Protein AF-A0A420MBT4-F1 (afdb_monomer)

Organism: Fusarium oxysporum (NCBI:txid5507)

Mean predicted aligned error: 12.42 Å

InterPro domains:
  IPR007219 Xylanolytic transcriptional activator, regulatory domain [PF04082] (69-215)
  IPR051615 Transcriptional Regulatory Elements [PTHR31313] (38-215)

pLDDT: mean 80.0, std 24.16, range [29.89, 98.69]

Secondary structure (DSSP, 8-state):
---PPPP----SSHHHHSS-S-----------------------TT--S----S-SS---HHHHHHHHHHHHHHTTTT---S-HHHHHHHHHHT-SSS--HHHHHHHHHHHGGG---GGGBSSTT-GGGBTHHHHHHHHHHHHH-S---SHHHHHHHHHHHHHHHHTT-HHHHHHHHHHHHHHHHHTTTTPPPTTS-HHHHHHHHHHHHHHHHHH-

Nearest PDB structures (foldseek):
  7a6r-assembly1_A  TM=5.422E-01  e=3.471E-01  Homo sapiens
  6a5s-assembly2_G  TM=5.267E-01  e=3.471E-01  Homo sapiens
  4bg6-assembly1_A  TM=6.098E-01  e=8.230E-01  Homo sapiens
  6ef5-assembly1_B  TM=5.369E-01  e=8.634E-01  Homo sapiens
  8qdv-assembly2_G  TM=4.076E-01  e=1.208E+00  Homo sapiens

Solvent-accessible surface area (backbone atoms only — not comparable to full-atom values): 12747 Å² total; per-residue (Å²): 141,83,83,83,79,87,81,79,94,79,82,74,70,68,70,64,69,70,74,77,80,82,84,85,84,81,90,88,79,83,79,80,91,71,81,77,82,84,68,84,80,86,81,71,100,73,89,79,79,80,88,72,66,60,43,96,87,58,91,52,64,68,58,54,52,52,21,44,51,40,25,59,69,69,46,36,80,82,55,55,30,56,46,66,67,56,26,54,51,19,59,73,69,76,36,72,81,54,25,42,47,41,28,48,20,20,44,36,16,49,8,19,70,77,51,88,56,64,89,37,27,68,39,81,92,38,83,85,30,32,14,48,59,33,38,52,49,19,51,54,45,55,77,66,53,91,70,69,93,42,71,36,49,29,39,18,28,35,42,45,9,54,42,28,43,76,71,71,36,56,68,61,12,49,52,28,9,48,52,12,32,50,50,31,56,75,71,45,37,83,60,87,66,95,88,59,62,67,72,59,50,52,38,37,43,28,32,33,53,33,18,51,67,58,59,108

Sequence (216 aa):
RAKRRPGSSQSQIAFWAENMQTDHMSDGLPRYYGLNPVFFTLNEPEAKLLTQTWTAIADDMNLVQHLLALYFCWEYPTLASLSKEHFLRDFRDGRHRYCSPLLVNALLALGCRFSTRPMTRANAEDSHSAGDHFFKESQRLLDQETDHHSLTTIQALGIMSIREASCGRGSESRYYAGQSIQLAFEMGLHRTHDEGDQDELAVRLATFWGAFSLDQ

Radius of gyration: 22.92 Å; Cα contacts (8 Å, |Δi|>4): 226; chains: 1; bounding box: 80×64×59 Å

Foldseek 3Di:
DDDDDDDDPDDPPVVVVVPPPDDDDDDDDDDDPDDDPPPPPPDDPPPPPDPPPLEPLDPDVVLLVQLLVQLCVPPCVVAVLFDPVVAVVCVVVVHDQRHHSLLSLLSSLLSQLRDPDQSQAPDSPDSLRGSVSSLVRSVVVLVPDPDQLGLSSLNSLLSNLVSCVVSVNNVSSLVSLVVSQVSLVVNVLVDDDPPDDPVVNVRSVSNNVSSVVSND

Structure (mmCIF, N/CA/C/O backbone):
data_AF-A0A420MBT4-F1
#
_entry.id   AF-A0A420MBT4-F1
#
loop_
_atom_site.group_PDB
_atom_site.id
_atom_site.type_symbol
_atom_site.label_atom_id
_atom_site.label_alt_id
_atom_site.label_comp_id
_atom_site.label_asym_id
_atom_site.label_entity_id
_atom_site.label_seq_id
_atom_site.pdbx_PDB_ins_code
_atom_site.Cartn_x
_atom_site.Cartn_y
_atom_site.Cartn_z
_atom_site.occupancy
_atom_site.B_iso_or_equiv
_atom_site.auth_seq_id
_atom_site.auth_comp_id
_atom_site.auth_asym_id
_atom_site.auth_atom_id
_atom_site.pdbx_PDB_model_num
ATOM 1 N N . ARG A 1 1 ? 62.118 38.871 6.718 1.00 40.38 1 ARG A N 1
ATOM 2 C CA . ARG A 1 1 ? 61.722 37.829 5.734 1.00 40.38 1 ARG A CA 1
ATOM 3 C C . ARG A 1 1 ? 61.221 36.605 6.505 1.00 40.38 1 ARG A C 1
ATOM 5 O O . ARG A 1 1 ? 62.010 35.727 6.812 1.00 40.38 1 ARG A O 1
ATOM 12 N N . ALA A 1 2 ? 59.944 36.587 6.895 1.00 35.28 2 ALA A N 1
ATOM 13 C CA . ALA A 1 2 ? 59.341 35.509 7.684 1.00 35.28 2 ALA A CA 1
ATOM 14 C C . ALA A 1 2 ? 58.376 34.712 6.792 1.00 35.28 2 ALA A C 1
ATOM 16 O O . ALA A 1 2 ? 57.388 35.263 6.314 1.00 35.28 2 ALA A O 1
ATOM 17 N N . LYS A 1 3 ? 58.684 33.438 6.521 1.00 39.00 3 LYS A N 1
ATOM 18 C CA . LYS A 1 3 ? 57.797 32.506 5.808 1.00 39.00 3 LYS A CA 1
ATOM 19 C C . LYS A 1 3 ? 57.055 31.664 6.847 1.00 39.00 3 LYS A C 1
ATOM 21 O O . LYS A 1 3 ? 57.658 30.805 7.483 1.00 39.00 3 LYS A O 1
ATOM 26 N N . ARG A 1 4 ? 55.759 31.938 7.028 1.00 34.66 4 ARG A N 1
ATOM 27 C CA . ARG A 1 4 ? 54.826 31.097 7.791 1.00 34.66 4 ARG A CA 1
ATOM 28 C C . ARG A 1 4 ? 54.527 29.822 6.992 1.00 34.66 4 ARG A C 1
ATOM 30 O O . ARG A 1 4 ? 54.259 29.899 5.796 1.00 34.66 4 ARG A O 1
ATOM 37 N N . ARG A 1 5 ? 54.597 28.668 7.660 1.00 37.34 5 ARG A N 1
ATOM 38 C CA . ARG A 1 5 ? 54.078 27.374 7.185 1.00 37.34 5 ARG A CA 1
ATOM 39 C C . ARG A 1 5 ? 52.568 27.306 7.485 1.00 37.34 5 ARG A C 1
ATOM 41 O O . ARG A 1 5 ? 52.178 27.822 8.533 1.00 37.34 5 ARG A O 1
ATOM 48 N N . PRO A 1 6 ? 51.730 26.682 6.640 1.00 34.12 6 PRO A N 1
ATOM 49 C CA . PRO A 1 6 ? 50.347 26.392 6.996 1.00 34.12 6 PRO A CA 1
ATOM 50 C C . PRO A 1 6 ? 50.292 25.141 7.884 1.00 34.12 6 PRO A C 1
ATOM 52 O O . PRO A 1 6 ? 50.852 24.103 7.537 1.00 34.12 6 PRO A O 1
ATOM 55 N N . GLY A 1 7 ? 49.654 25.268 9.049 1.00 30.55 7 GLY A N 1
ATOM 56 C CA . GLY A 1 7 ? 49.365 24.159 9.955 1.00 30.55 7 GLY A CA 1
ATOM 57 C C . GLY A 1 7 ? 48.177 23.340 9.452 1.00 30.55 7 GLY A C 1
ATOM 58 O O . GLY A 1 7 ? 47.127 23.890 9.130 1.00 30.55 7 GLY A O 1
ATOM 59 N N . SER A 1 8 ? 48.364 22.026 9.382 1.00 34.62 8 SER A N 1
ATOM 60 C CA . SER A 1 8 ? 47.332 21.021 9.145 1.00 34.62 8 SER A CA 1
ATOM 61 C C . SER A 1 8 ? 46.525 20.795 10.427 1.00 34.62 8 SER A C 1
ATOM 63 O O . SER A 1 8 ? 47.067 20.310 11.419 1.00 34.62 8 SER A O 1
ATOM 65 N N . SER A 1 9 ? 45.236 21.135 10.409 1.00 35.06 9 SER A N 1
ATOM 66 C CA . SER A 1 9 ? 44.299 20.813 11.489 1.00 35.06 9 SER A CA 1
ATOM 67 C C . SER A 1 9 ? 43.825 19.365 11.339 1.00 35.06 9 SER A C 1
ATOM 69 O O . SER A 1 9 ? 42.847 19.076 10.656 1.00 35.06 9 SER A O 1
ATOM 71 N N . GLN A 1 10 ? 44.566 18.439 11.938 1.00 38.69 10 GLN A N 1
ATOM 72 C CA . GLN A 1 10 ? 44.118 17.078 12.221 1.00 38.69 10 GLN A CA 1
ATOM 73 C C . GLN A 1 10 ? 44.495 16.776 13.666 1.00 38.69 10 GLN A C 1
ATOM 75 O O . GLN A 1 10 ? 45.684 16.674 13.951 1.00 38.69 10 GLN A O 1
ATOM 80 N N . SER A 1 11 ? 43.497 16.686 14.557 1.00 47.91 11 SER A N 1
ATOM 81 C CA . SER A 1 11 ? 43.490 15.901 15.818 1.00 47.91 11 SER A CA 1
ATOM 82 C C . SER A 1 11 ? 42.507 16.466 16.858 1.00 47.91 11 SER A C 1
ATOM 84 O O . SER A 1 11 ? 42.867 16.756 17.991 1.00 47.91 11 SER A O 1
ATOM 86 N N . GLN A 1 12 ? 41.228 16.601 16.492 1.00 36.56 12 GLN A N 1
ATOM 87 C CA . GLN A 1 12 ? 40.155 16.830 17.475 1.00 36.56 12 GLN A CA 1
ATOM 88 C C . GLN A 1 12 ? 39.111 15.713 17.522 1.00 36.56 12 GLN A C 1
ATOM 90 O O . GLN A 1 12 ? 38.267 15.740 18.399 1.00 36.56 12 GLN A O 1
ATOM 95 N N . ILE A 1 13 ? 39.178 14.703 16.651 1.00 37.31 13 ILE A N 1
ATOM 96 C CA . ILE A 1 13 ? 38.205 13.594 16.642 1.00 37.31 13 ILE A CA 1
ATOM 97 C C . ILE A 1 13 ? 38.735 12.376 17.423 1.00 37.31 13 ILE A C 1
ATOM 99 O O . ILE A 1 13 ? 37.960 11.662 18.047 1.00 37.31 13 ILE A O 1
ATOM 103 N N . ALA A 1 14 ? 40.058 12.186 17.490 1.00 37.62 14 ALA A N 1
ATOM 104 C CA . ALA A 1 14 ? 40.668 11.058 18.204 1.00 37.62 14 ALA A CA 1
ATOM 105 C C . ALA A 1 14 ? 40.626 11.198 19.742 1.00 37.62 14 ALA A C 1
ATOM 107 O O . ALA A 1 14 ? 40.521 10.201 20.441 1.00 37.62 14 ALA A O 1
ATOM 108 N N . PHE A 1 15 ? 40.625 12.426 20.273 1.00 33.38 15 PHE A N 1
ATOM 109 C CA . PHE A 1 15 ? 40.646 12.677 21.723 1.00 33.38 15 PHE A CA 1
ATOM 110 C C . PHE A 1 15 ? 39.279 12.477 22.408 1.00 33.38 15 PHE A C 1
ATOM 112 O O . PHE A 1 15 ? 39.212 12.247 23.611 1.00 33.38 15 PHE A O 1
ATOM 119 N N . TRP A 1 16 ? 38.176 12.525 21.651 1.00 35.81 16 TRP A N 1
ATOM 120 C CA . TRP A 1 16 ? 36.833 12.273 22.195 1.00 35.81 16 TRP A CA 1
ATOM 121 C C . TRP A 1 16 ? 36.512 10.780 22.312 1.00 35.81 16 TRP A C 1
ATOM 123 O O . TRP A 1 16 ? 35.691 10.400 23.142 1.00 35.81 16 TRP A O 1
ATOM 133 N N . ALA A 1 17 ? 37.168 9.934 21.511 1.00 33.31 17 ALA A N 1
ATOM 134 C CA . ALA A 1 17 ? 36.923 8.494 21.489 1.00 33.31 17 ALA A CA 1
ATOM 135 C C . ALA A 1 17 ? 37.618 7.739 22.639 1.00 33.31 17 ALA A C 1
ATOM 137 O O . ALA A 1 17 ? 37.127 6.693 23.053 1.00 33.31 17 ALA A O 1
ATOM 138 N N . GLU A 1 18 ? 38.720 8.267 23.185 1.00 35.25 18 GLU A N 1
ATOM 139 C CA . GLU A 1 18 ? 39.487 7.604 24.256 1.00 35.25 18 GLU A CA 1
ATOM 140 C C . GLU A 1 18 ? 38.983 7.905 25.680 1.00 35.25 18 GLU A C 1
ATOM 142 O O . GLU A 1 18 ? 39.289 7.153 26.598 1.00 35.25 18 GLU A O 1
ATOM 147 N N . ASN A 1 19 ? 38.149 8.932 25.883 1.00 34.78 19 ASN A N 1
ATOM 148 C CA . ASN A 1 19 ? 37.679 9.337 27.221 1.00 34.78 19 ASN A CA 1
ATOM 149 C C . ASN A 1 19 ? 36.292 8.792 27.621 1.00 34.78 19 ASN A C 1
ATOM 151 O O . ASN A 1 19 ? 35.723 9.234 28.614 1.00 34.78 19 ASN A O 1
ATOM 155 N N . MET A 1 20 ? 35.723 7.838 26.877 1.00 33.28 20 MET A N 1
ATOM 156 C CA . MET A 1 20 ? 34.387 7.271 27.157 1.00 33.28 20 MET A CA 1
ATOM 157 C C . MET A 1 20 ? 34.421 5.913 27.879 1.00 33.28 20 MET A C 1
ATOM 159 O O . MET A 1 20 ? 33.405 5.228 27.971 1.00 33.28 20 MET A O 1
ATOM 163 N N . GLN A 1 21 ? 35.574 5.512 28.418 1.00 40.28 21 GLN A N 1
ATOM 164 C CA . GLN A 1 21 ? 35.724 4.287 29.206 1.00 40.28 21 GLN A CA 1
ATOM 165 C C . GLN A 1 21 ? 36.285 4.599 30.587 1.00 40.28 21 GLN A C 1
ATOM 167 O O . GLN A 1 21 ? 37.456 4.367 30.838 1.00 40.28 21 GLN A O 1
ATOM 172 N N . THR A 1 22 ? 35.417 5.121 31.455 1.00 34.72 22 THR A N 1
ATOM 173 C CA . THR A 1 22 ? 35.297 4.790 32.887 1.00 34.72 22 THR A CA 1
ATOM 174 C C . THR A 1 22 ? 34.373 5.818 33.525 1.00 34.72 22 THR A C 1
ATOM 176 O O . THR A 1 22 ? 34.781 6.958 33.693 1.00 34.72 22 THR A O 1
ATOM 179 N N . ASP A 1 23 ? 33.153 5.420 33.884 1.00 31.19 23 ASP A N 1
ATOM 180 C CA . ASP A 1 23 ? 32.581 5.826 35.168 1.00 31.19 23 ASP A CA 1
ATOM 181 C C . ASP A 1 23 ? 31.403 4.925 35.558 1.00 31.19 23 ASP A C 1
ATOM 183 O O . ASP A 1 23 ? 30.547 4.555 34.752 1.00 31.19 23 ASP A O 1
ATOM 187 N N . HIS A 1 24 ? 31.431 4.509 36.822 1.00 31.75 24 HIS A N 1
ATOM 188 C CA . HIS A 1 24 ? 30.473 3.626 37.470 1.00 31.75 24 HIS A CA 1
ATOM 189 C C . HIS A 1 24 ? 29.181 4.379 37.855 1.00 31.75 24 HIS A C 1
ATOM 191 O O . HIS A 1 24 ? 29.236 5.376 38.562 1.00 31.75 24 HIS A O 1
ATOM 197 N N . MET A 1 25 ? 28.044 3.821 37.418 1.00 35.84 25 MET A N 1
ATOM 198 C CA . MET A 1 25 ? 26.661 3.849 37.949 1.00 35.84 25 MET A CA 1
ATOM 199 C C . MET A 1 25 ? 26.128 5.054 38.759 1.00 35.84 25 MET A C 1
ATOM 201 O O . MET A 1 25 ? 26.529 5.288 39.896 1.00 35.84 25 MET A O 1
ATOM 205 N N . SER A 1 26 ? 24.989 5.594 38.302 1.00 29.89 26 SER A N 1
ATOM 206 C CA . SER A 1 26 ? 23.805 5.770 39.159 1.00 29.89 26 SER A CA 1
ATOM 207 C C . SER A 1 26 ? 22.507 5.504 38.376 1.00 29.89 26 SER A C 1
ATOM 209 O O . SER A 1 26 ? 22.434 5.710 37.165 1.00 29.89 26 SER A O 1
ATOM 211 N N . ASP A 1 27 ? 21.527 4.935 39.079 1.00 41.56 27 ASP A N 1
ATOM 212 C CA . ASP A 1 27 ? 20.249 4.421 38.581 1.00 41.56 27 ASP A CA 1
ATOM 213 C C . ASP A 1 27 ? 19.323 5.498 37.989 1.00 41.56 27 ASP A C 1
ATOM 215 O O . ASP A 1 27 ? 19.139 6.567 38.570 1.00 41.56 27 ASP A O 1
ATOM 219 N N . GLY A 1 28 ? 18.631 5.130 36.903 1.00 49.16 28 GLY A N 1
ATOM 220 C CA . GLY A 1 28 ? 17.353 5.725 36.500 1.00 49.16 28 GLY A CA 1
ATOM 221 C C . GLY A 1 28 ? 17.390 6.747 35.358 1.00 49.16 28 GLY A C 1
ATOM 222 O O . GLY A 1 28 ? 17.373 7.941 35.615 1.00 49.16 28 GLY A O 1
ATOM 223 N N . LEU A 1 29 ? 17.329 6.280 34.100 1.00 32.19 29 LEU A N 1
ATOM 224 C CA . LEU A 1 29 ? 16.538 6.856 32.988 1.00 32.19 29 LEU A CA 1
ATOM 225 C C . LEU A 1 29 ? 16.558 5.883 31.774 1.00 32.19 29 LEU A C 1
ATOM 227 O O . LEU A 1 29 ? 17.463 5.051 31.681 1.00 32.19 29 LEU A O 1
ATOM 231 N N . PRO A 1 30 ? 15.550 5.902 30.876 1.00 31.66 30 PRO A N 1
ATOM 232 C CA . PRO A 1 30 ? 15.214 4.767 30.019 1.00 31.66 30 PRO A CA 1
ATOM 233 C C . PRO A 1 30 ? 16.230 4.536 28.897 1.00 31.66 30 PRO A C 1
ATOM 235 O O . PRO A 1 30 ? 16.726 5.466 28.262 1.00 31.66 30 PRO A O 1
ATOM 238 N N . ARG A 1 31 ? 16.500 3.253 28.631 1.00 37.12 31 ARG A N 1
ATOM 239 C CA . ARG A 1 31 ? 17.328 2.792 27.512 1.00 37.12 31 ARG A CA 1
ATOM 240 C C . ARG A 1 31 ? 16.762 3.341 26.201 1.00 37.12 31 ARG A C 1
ATOM 242 O O . ARG A 1 31 ? 15.633 3.026 25.838 1.00 37.12 31 ARG A O 1
ATOM 249 N N . TYR A 1 32 ? 17.570 4.108 25.472 1.00 37.75 32 TYR A N 1
ATOM 250 C CA . TYR A 1 32 ? 17.363 4.342 24.046 1.00 37.75 32 TYR A CA 1
ATOM 251 C C . TYR A 1 32 ? 17.288 2.976 23.344 1.00 37.75 32 TYR A C 1
ATOM 253 O O . TYR A 1 32 ? 18.299 2.286 23.218 1.00 37.75 32 TYR A O 1
ATOM 261 N N . TYR A 1 33 ? 16.099 2.570 22.894 1.00 45.97 33 TYR A N 1
ATOM 262 C CA . TYR A 1 33 ? 15.934 1.423 21.998 1.00 45.97 33 TYR A CA 1
ATOM 263 C C . TYR A 1 33 ? 16.331 1.836 20.578 1.00 45.97 33 TYR A C 1
ATOM 265 O O . TYR A 1 33 ? 15.500 2.060 19.704 1.00 45.97 33 TYR A O 1
ATOM 273 N N . GLY A 1 34 ? 17.636 1.975 20.364 1.00 42.09 34 GLY A N 1
ATOM 274 C CA . GLY A 1 34 ? 18.244 2.101 19.049 1.00 42.09 34 GLY A CA 1
ATOM 275 C C . GLY A 1 34 ? 18.961 0.803 18.701 1.00 42.09 34 GLY A C 1
ATOM 276 O O . GLY A 1 34 ? 19.908 0.432 19.381 1.00 42.09 34 GLY A O 1
ATOM 277 N N . LEU A 1 35 ? 18.520 0.158 17.617 1.00 44.28 35 LEU A N 1
ATOM 278 C CA . LEU A 1 35 ? 19.180 -0.970 16.944 1.00 44.28 35 LEU A CA 1
ATOM 279 C C . LEU A 1 35 ? 19.166 -2.311 17.698 1.00 44.28 35 LEU A C 1
ATOM 281 O O . LEU A 1 35 ? 20.210 -2.881 17.999 1.00 44.28 35 LEU A O 1
ATOM 285 N N . ASN A 1 36 ? 17.979 -2.899 17.868 1.00 32.03 36 ASN A N 1
ATOM 286 C CA . ASN A 1 36 ? 17.903 -4.359 17.809 1.00 32.03 36 ASN A CA 1
ATOM 287 C C . ASN A 1 36 ? 17.865 -4.760 16.327 1.00 32.03 36 ASN A C 1
ATOM 289 O O . ASN A 1 36 ? 16.892 -4.421 15.643 1.00 32.03 36 ASN A O 1
ATOM 293 N N . PRO A 1 37 ? 18.875 -5.467 15.792 1.00 38.28 37 PRO A N 1
ATOM 294 C CA . PRO A 1 37 ? 18.696 -6.164 14.536 1.00 38.28 37 PRO A CA 1
ATOM 295 C C . PRO A 1 37 ? 17.668 -7.261 14.813 1.00 38.28 37 PRO A C 1
ATOM 297 O O . PRO A 1 37 ? 17.976 -8.263 15.453 1.00 38.28 37 PRO A O 1
ATOM 300 N N . VAL A 1 38 ? 16.422 -7.054 14.384 1.00 42.91 38 VAL A N 1
ATOM 301 C CA . VAL A 1 38 ? 15.396 -8.102 14.389 1.00 42.91 38 VAL A CA 1
ATOM 302 C C . VAL A 1 38 ? 15.782 -9.103 13.299 1.00 42.91 38 VAL A C 1
ATOM 304 O O . VAL A 1 38 ? 15.222 -9.127 12.207 1.00 42.91 38 VAL A O 1
ATOM 307 N N . PHE A 1 39 ? 16.821 -9.891 13.570 1.00 38.69 39 PHE A N 1
ATOM 308 C CA . PHE A 1 39 ? 17.003 -11.180 12.935 1.00 38.69 39 PHE A CA 1
ATOM 309 C C . PHE A 1 39 ? 15.843 -12.045 13.412 1.00 38.69 39 PHE A C 1
ATOM 311 O O . PHE A 1 39 ? 15.669 -12.260 14.609 1.00 38.69 39 PHE A O 1
ATOM 318 N N . PHE A 1 40 ? 15.026 -12.488 12.462 1.00 40.62 40 PHE A N 1
ATOM 319 C CA . PHE A 1 40 ? 13.969 -13.466 12.667 1.00 40.62 40 PHE A CA 1
ATOM 320 C C . PHE A 1 40 ? 14.560 -14.723 13.320 1.00 40.62 40 PHE A C 1
ATOM 322 O O . PHE A 1 40 ? 15.118 -15.583 12.640 1.00 40.62 40 PHE A O 1
ATOM 329 N N . THR A 1 41 ? 14.466 -14.843 14.642 1.00 38.03 41 THR A N 1
ATOM 330 C CA . THR A 1 41 ? 14.736 -16.103 15.330 1.00 38.03 41 THR A CA 1
ATOM 331 C C . THR A 1 41 ? 13.533 -17.011 15.110 1.00 38.03 41 THR A C 1
ATOM 333 O O . THR A 1 41 ? 12.538 -16.938 15.829 1.00 38.03 41 THR A O 1
ATOM 336 N N . LEU A 1 42 ? 13.610 -17.841 14.073 1.00 51.81 42 LEU A N 1
ATOM 337 C CA . LEU A 1 42 ? 12.751 -19.005 13.912 1.00 51.81 42 LEU A CA 1
ATOM 338 C C . LEU A 1 42 ? 13.214 -20.065 14.911 1.00 51.81 42 LEU A C 1
ATOM 340 O O . LEU A 1 42 ? 14.229 -20.713 14.679 1.00 51.81 42 LEU A O 1
ATOM 344 N N . ASN A 1 43 ? 12.500 -20.209 16.025 1.00 42.50 43 ASN A N 1
ATOM 345 C CA . ASN A 1 43 ? 12.457 -21.457 16.783 1.00 42.50 43 ASN A CA 1
ATOM 346 C C . ASN A 1 43 ? 11.288 -21.426 17.774 1.00 42.50 43 ASN A C 1
ATOM 348 O O . ASN A 1 43 ? 11.467 -21.081 18.931 1.00 42.50 43 ASN A O 1
ATOM 352 N N . GLU A 1 44 ? 10.103 -21.803 17.296 1.00 42.34 44 GLU A N 1
ATOM 353 C CA . GLU A 1 44 ? 9.021 -22.361 18.116 1.00 42.34 44 GLU A CA 1
ATOM 354 C C . GLU A 1 44 ? 8.256 -23.384 17.245 1.00 42.34 44 GLU A C 1
ATOM 356 O O . GLU A 1 44 ? 7.790 -23.024 16.157 1.00 42.34 44 GLU A O 1
ATOM 361 N N . PRO A 1 45 ? 8.156 -24.671 17.637 1.00 48.91 45 PRO A N 1
ATOM 362 C CA . PRO A 1 45 ? 7.646 -25.746 16.785 1.00 48.91 45 PRO A CA 1
ATOM 363 C C . PRO A 1 45 ? 6.113 -25.923 16.842 1.00 48.91 45 PRO A C 1
ATOM 365 O O . PRO A 1 45 ? 5.624 -27.046 16.745 1.00 48.91 45 PRO A O 1
ATOM 368 N N . GLU A 1 46 ? 5.341 -24.834 16.931 1.00 41.44 46 GLU A N 1
ATOM 369 C CA . GLU A 1 46 ? 3.861 -24.866 16.937 1.00 41.44 46 GLU A CA 1
ATOM 370 C C . GLU A 1 46 ? 3.198 -23.931 15.903 1.00 41.44 46 GLU A C 1
ATOM 372 O O . GLU A 1 46 ? 2.004 -23.648 15.965 1.00 41.44 46 GLU A O 1
ATOM 377 N N . ALA A 1 47 ? 3.925 -23.518 14.860 1.00 44.25 47 ALA A N 1
ATOM 378 C CA . ALA A 1 47 ? 3.383 -22.768 13.716 1.00 44.25 47 ALA A CA 1
ATOM 379 C C . ALA A 1 47 ? 2.557 -23.648 12.744 1.00 44.25 47 ALA A C 1
ATOM 381 O O . ALA A 1 47 ? 2.798 -23.657 11.537 1.00 44.25 47 ALA A O 1
ATOM 382 N N . LYS A 1 48 ? 1.613 -24.447 13.260 1.00 39.28 48 LYS A N 1
ATOM 383 C CA . LYS A 1 48 ? 0.813 -25.400 12.466 1.00 39.28 48 LYS A CA 1
ATOM 384 C C . LYS A 1 48 ? -0.677 -25.088 12.357 1.00 39.28 48 LYS A C 1
ATOM 386 O O . LYS A 1 48 ? -1.422 -25.931 11.868 1.00 39.28 48 LYS A O 1
ATOM 391 N N . LEU A 1 49 ? -1.132 -23.892 12.720 1.00 40.69 49 LEU A N 1
ATOM 392 C CA . LEU A 1 49 ? -2.528 -23.514 12.509 1.00 40.69 49 LEU A CA 1
ATOM 393 C C . LEU A 1 49 ? -2.620 -22.042 12.094 1.00 40.69 49 LEU A C 1
ATOM 395 O O . LEU A 1 49 ? -2.167 -21.183 12.839 1.00 40.69 49 LEU A O 1
ATOM 399 N N . LEU A 1 50 ? -3.239 -21.789 10.932 1.00 39.16 50 LEU A N 1
ATOM 400 C CA . LEU A 1 50 ? -3.511 -20.482 10.300 1.00 39.16 50 LEU A CA 1
ATOM 401 C C . LEU A 1 50 ? -2.420 -19.937 9.357 1.00 39.16 50 LEU A C 1
ATOM 403 O O . LEU A 1 50 ? -2.002 -18.789 9.463 1.00 39.16 50 LEU A O 1
ATOM 407 N N . THR A 1 51 ? -2.010 -20.706 8.344 1.00 45.06 51 THR A N 1
ATOM 408 C CA . THR A 1 51 ? -1.357 -20.120 7.155 1.00 45.06 51 THR A CA 1
ATOM 409 C C . THR A 1 51 ? -2.421 -19.485 6.258 1.00 45.06 51 THR A C 1
ATOM 411 O O . THR A 1 51 ? -2.710 -19.955 5.162 1.00 45.06 51 THR A O 1
ATOM 414 N N . GLN A 1 52 ? -3.080 -18.440 6.755 1.00 57.00 52 GLN A N 1
ATOM 415 C CA . GLN A 1 52 ? -3.860 -17.563 5.895 1.00 57.00 52 GLN A CA 1
ATOM 416 C C . GLN A 1 52 ? -2.830 -16.722 5.139 1.00 57.00 52 GLN A C 1
ATOM 418 O O . GLN A 1 52 ? -2.250 -15.787 5.687 1.00 57.00 52 GLN A O 1
ATOM 423 N N . THR A 1 53 ? -2.485 -17.135 3.920 1.00 76.06 53 THR A N 1
ATOM 424 C CA . THR A 1 53 ? -1.523 -16.391 3.108 1.00 76.06 53 THR A CA 1
ATOM 425 C C . THR A 1 53 ? -2.103 -15.000 2.859 1.00 76.06 53 THR A C 1
ATOM 427 O O . THR A 1 53 ? -3.186 -14.865 2.295 1.00 76.06 53 THR A O 1
ATOM 430 N N . TRP A 1 54 ? -1.399 -13.952 3.297 1.00 91.50 54 TRP A N 1
ATOM 431 C CA . TRP A 1 54 ? -1.827 -12.553 3.144 1.00 91.50 54 TRP A CA 1
ATOM 432 C C . TRP A 1 54 ? -2.006 -12.111 1.683 1.00 91.50 54 TRP A C 1
ATOM 434 O O . TRP A 1 54 ? -2.538 -11.038 1.411 1.00 91.50 54 TRP A O 1
ATOM 444 N N . THR A 1 55 ? -1.545 -12.924 0.736 1.00 92.38 55 THR A N 1
ATOM 445 C CA . THR A 1 55 ? -1.668 -12.711 -0.700 1.00 92.38 55 THR A CA 1
ATOM 446 C C . THR A 1 55 ? -1.992 -14.030 -1.394 1.00 92.38 55 THR A C 1
ATOM 448 O O . THR A 1 55 ? -1.440 -15.067 -1.039 1.00 92.38 55 THR A O 1
ATOM 451 N N . ALA A 1 56 ? -2.867 -13.991 -2.399 1.00 90.62 56 ALA A N 1
ATOM 452 C CA . ALA A 1 56 ? -3.127 -15.129 -3.283 1.00 90.62 56 ALA A CA 1
ATOM 453 C C . ALA A 1 56 ? -2.113 -15.223 -4.442 1.00 90.62 56 ALA A C 1
ATOM 455 O O . ALA A 1 56 ? -2.181 -16.143 -5.252 1.00 90.62 56 ALA A O 1
ATOM 456 N N . ILE A 1 57 ? -1.202 -14.249 -4.559 1.00 91.25 57 ILE A N 1
ATOM 457 C CA . ILE A 1 57 ? -0.278 -14.133 -5.694 1.00 91.25 57 ILE A CA 1
ATOM 458 C C . ILE A 1 57 ? 1.023 -14.903 -5.465 1.00 91.25 57 ILE A C 1
ATOM 460 O O . ILE A 1 57 ? 1.653 -15.348 -6.423 1.00 91.25 57 ILE A O 1
ATOM 464 N N . ALA A 1 58 ? 1.438 -15.060 -4.208 1.00 86.25 58 ALA A N 1
ATOM 465 C CA . ALA A 1 58 ? 2.669 -15.748 -3.857 1.00 86.25 58 ALA A CA 1
ATOM 466 C C . ALA A 1 58 ? 2.454 -16.691 -2.673 1.00 86.25 58 ALA A C 1
ATOM 468 O O . ALA A 1 58 ? 2.150 -16.245 -1.568 1.00 86.25 58 ALA A O 1
ATOM 469 N N . ASP A 1 59 ? 2.710 -17.978 -2.902 1.00 84.25 59 ASP A N 1
ATOM 470 C CA . ASP A 1 59 ? 2.697 -19.007 -1.856 1.00 84.25 59 ASP A CA 1
ATOM 471 C C . ASP A 1 59 ? 4.023 -19.063 -1.069 1.00 84.25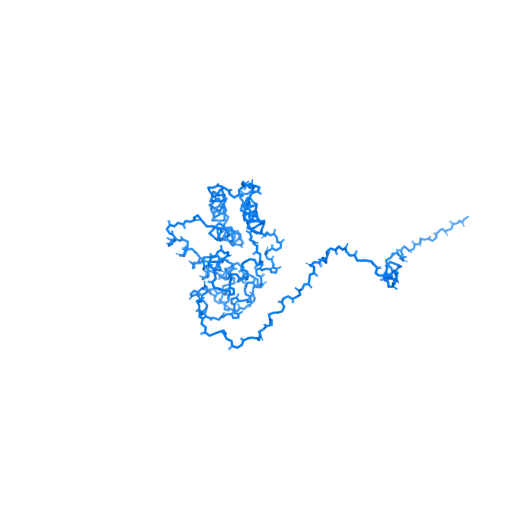 59 ASP A C 1
ATOM 473 O O . ASP A 1 59 ? 4.091 -19.633 0.021 1.00 84.25 59 ASP A O 1
ATOM 477 N N . ASP A 1 60 ? 5.098 -18.461 -1.598 1.00 89.00 60 ASP A N 1
ATOM 478 C CA . ASP A 1 60 ? 6.412 -18.432 -0.947 1.00 89.00 60 ASP A CA 1
ATOM 479 C C . ASP A 1 60 ? 6.511 -17.303 0.090 1.00 89.00 60 ASP A C 1
ATOM 481 O O . ASP A 1 60 ? 6.760 -16.136 -0.230 1.00 89.00 60 ASP A O 1
ATOM 485 N N . MET A 1 61 ? 6.396 -17.672 1.366 1.00 89.88 61 MET A N 1
ATOM 486 C CA . MET A 1 61 ? 6.549 -16.744 2.489 1.00 89.88 61 MET A CA 1
ATOM 487 C C . MET A 1 61 ? 7.933 -16.073 2.531 1.00 89.88 61 MET A C 1
ATOM 489 O O . MET A 1 61 ? 8.037 -14.929 2.975 1.00 89.88 61 MET A O 1
ATOM 493 N N . ASN A 1 62 ? 8.997 -16.719 2.032 1.00 91.00 62 ASN A N 1
ATOM 494 C CA . ASN A 1 62 ? 10.325 -16.096 1.989 1.00 91.00 62 ASN A CA 1
ATOM 495 C C . ASN A 1 62 ? 10.360 -14.934 0.997 1.00 91.00 62 ASN A C 1
ATOM 497 O O . ASN A 1 62 ? 11.039 -13.935 1.239 1.00 91.00 62 ASN A O 1
ATOM 501 N N . LEU A 1 63 ? 9.636 -15.049 -0.122 1.00 91.81 63 LEU A N 1
ATOM 502 C CA . LEU A 1 63 ? 9.484 -13.956 -1.075 1.00 91.81 63 LEU A CA 1
ATOM 503 C C . LEU A 1 63 ? 8.719 -12.794 -0.437 1.00 91.81 63 LEU A C 1
ATOM 505 O O . LEU A 1 63 ? 9.184 -11.658 -0.510 1.00 91.81 63 LEU A O 1
ATOM 509 N N . VAL A 1 64 ? 7.602 -13.079 0.235 1.00 94.56 64 VAL A N 1
ATOM 510 C CA . VAL A 1 64 ? 6.796 -12.070 0.943 1.00 94.56 64 VAL A CA 1
ATOM 511 C C . VAL A 1 64 ? 7.643 -11.328 1.983 1.00 94.56 64 VAL A C 1
ATOM 513 O O . VAL A 1 64 ? 7.717 -10.100 1.962 1.00 94.56 64 VAL A O 1
ATOM 516 N N . GLN A 1 65 ? 8.355 -12.055 2.847 1.00 94.25 65 GLN A N 1
ATOM 517 C CA . GLN A 1 65 ? 9.230 -11.467 3.866 1.00 94.25 65 GLN A CA 1
ATOM 518 C C . GLN A 1 65 ? 10.381 -10.656 3.258 1.00 94.25 65 GLN A C 1
ATOM 520 O O . GLN A 1 65 ? 10.686 -9.567 3.742 1.00 94.25 65 GLN A O 1
ATOM 525 N N . HIS A 1 66 ? 10.998 -11.150 2.181 1.00 95.31 66 HIS A N 1
ATOM 526 C CA . HIS A 1 66 ? 12.057 -10.442 1.453 1.00 95.31 66 HIS A CA 1
ATOM 527 C C . HIS A 1 66 ? 11.563 -9.104 0.887 1.00 95.31 66 HIS A C 1
ATOM 529 O O . HIS A 1 66 ? 12.222 -8.079 1.047 1.00 95.31 66 HIS A O 1
ATOM 535 N N . LEU A 1 67 ? 10.386 -9.091 0.262 1.00 96.38 67 LEU A N 1
ATOM 536 C CA . LEU A 1 67 ? 9.795 -7.883 -0.314 1.00 96.38 67 LEU A CA 1
ATOM 537 C C . LEU A 1 67 ? 9.370 -6.872 0.758 1.00 96.38 67 LEU A C 1
ATOM 539 O O . LEU A 1 67 ? 9.635 -5.679 0.605 1.00 96.38 67 LEU A O 1
ATOM 543 N N . LEU A 1 68 ? 8.789 -7.337 1.868 1.00 97.06 68 LEU A N 1
ATOM 544 C CA . LEU A 1 68 ? 8.492 -6.481 3.021 1.00 97.06 68 LEU A CA 1
ATOM 545 C C . LEU A 1 68 ? 9.771 -5.885 3.619 1.00 97.06 68 LEU A C 1
ATOM 547 O O . LEU A 1 68 ? 9.813 -4.692 3.917 1.00 97.06 68 LEU A O 1
ATOM 551 N N . ALA A 1 69 ? 10.834 -6.683 3.759 1.00 96.75 69 ALA A N 1
ATOM 552 C CA . ALA A 1 69 ? 12.122 -6.201 4.247 1.00 96.75 69 ALA A CA 1
ATOM 553 C C . ALA A 1 69 ? 12.698 -5.107 3.336 1.00 96.75 69 ALA A C 1
ATOM 555 O O . ALA A 1 69 ? 13.186 -4.092 3.833 1.00 96.75 69 ALA A O 1
ATOM 556 N N . LEU A 1 70 ? 12.589 -5.274 2.015 1.00 97.06 70 LEU A N 1
ATOM 557 C CA . LEU A 1 70 ? 13.002 -4.259 1.050 1.00 97.06 70 LEU A CA 1
ATOM 558 C C . LEU A 1 70 ? 12.181 -2.972 1.170 1.00 97.06 70 LEU A C 1
ATOM 560 O O . LEU A 1 70 ? 12.772 -1.896 1.237 1.00 97.06 70 LEU A O 1
ATOM 564 N N . TYR A 1 71 ? 10.852 -3.063 1.261 1.00 97.12 71 TYR A N 1
ATOM 565 C CA . TYR A 1 71 ? 10.006 -1.892 1.502 1.00 97.12 71 TYR A CA 1
ATOM 566 C C . TYR A 1 71 ? 10.438 -1.142 2.774 1.00 97.12 71 TYR A C 1
ATOM 568 O O . TYR A 1 71 ? 10.715 0.058 2.730 1.00 97.12 71 TYR A O 1
ATOM 576 N N . PHE A 1 72 ? 10.573 -1.857 3.897 1.00 96.75 72 PHE A N 1
ATOM 577 C CA . PHE A 1 72 ? 10.940 -1.246 5.176 1.00 96.75 72 PHE A CA 1
ATOM 578 C C . PHE A 1 72 ? 12.363 -0.681 5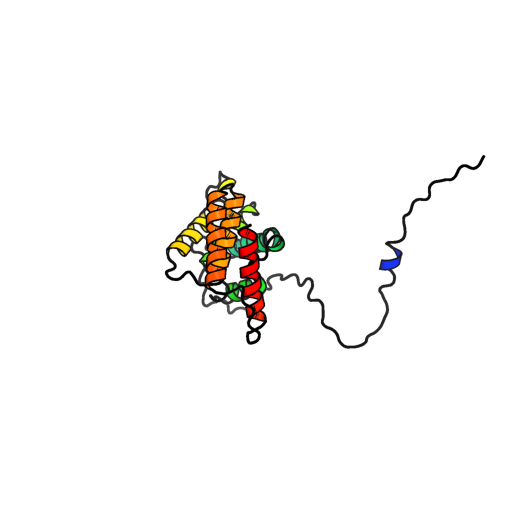.207 1.00 96.75 72 PHE A C 1
ATOM 580 O O . PHE A 1 72 ? 12.654 0.177 6.039 1.00 96.75 72 PHE A O 1
ATOM 587 N N . CYS A 1 73 ? 13.257 -1.175 4.353 1.00 96.88 73 CYS A N 1
ATOM 588 C CA . CYS A 1 73 ? 14.626 -0.684 4.258 1.00 96.88 73 CYS A CA 1
ATOM 589 C C . CYS A 1 73 ? 14.728 0.581 3.401 1.00 96.88 73 CYS A C 1
ATOM 591 O O . CYS A 1 73 ? 15.511 1.468 3.733 1.00 96.88 73 CYS A O 1
ATOM 593 N N . TRP A 1 74 ? 13.981 0.650 2.297 1.00 94.62 74 TRP A N 1
ATOM 594 C CA . TRP A 1 74 ? 14.232 1.640 1.247 1.00 94.62 74 TRP A CA 1
ATOM 595 C C . TRP A 1 74 ? 13.149 2.704 1.100 1.00 94.62 74 TRP A C 1
ATOM 597 O O . TRP A 1 74 ? 13.481 3.829 0.745 1.00 94.62 74 TRP A O 1
ATOM 607 N N . GLU A 1 75 ? 11.883 2.376 1.361 1.00 94.25 75 GLU A N 1
ATOM 608 C CA . GLU A 1 75 ? 10.774 3.332 1.236 1.00 94.25 75 GLU A CA 1
ATOM 609 C C . GLU A 1 75 ? 10.288 3.832 2.595 1.00 94.25 75 GLU A C 1
ATOM 611 O O . GLU A 1 75 ? 10.068 5.015 2.793 1.00 94.25 75 GLU A O 1
ATOM 616 N N . TYR A 1 76 ? 10.158 2.955 3.586 1.00 93.75 76 TYR A N 1
ATOM 617 C CA . TYR A 1 76 ? 9.644 3.373 4.892 1.00 93.75 76 TYR A CA 1
ATOM 618 C C . TYR A 1 76 ? 10.404 4.557 5.543 1.00 93.75 76 TYR A C 1
ATOM 620 O O . TYR A 1 76 ? 9.753 5.397 6.164 1.00 93.75 76 TYR A O 1
ATOM 628 N N . PRO A 1 77 ? 11.745 4.692 5.413 1.00 94.38 77 PRO A N 1
ATOM 629 C CA . PRO A 1 77 ? 12.459 5.846 5.962 1.00 94.38 77 PRO A CA 1
ATOM 630 C C . PRO A 1 77 ? 12.149 7.186 5.280 1.00 94.38 77 PRO A C 1
ATOM 632 O O . PRO A 1 77 ? 12.384 8.224 5.894 1.00 94.38 77 PRO A O 1
ATOM 635 N N . THR A 1 78 ? 11.671 7.190 4.029 1.00 89.88 78 THR A N 1
ATOM 636 C CA . THR A 1 78 ? 11.292 8.427 3.324 1.00 89.88 78 THR A CA 1
ATOM 637 C C . THR A 1 78 ? 9.897 8.878 3.729 1.00 89.88 78 THR A C 1
ATOM 639 O O . THR A 1 78 ? 9.669 10.075 3.889 1.00 89.88 78 THR A O 1
ATOM 642 N N . LEU A 1 79 ? 8.984 7.926 3.938 1.00 89.75 79 LEU A N 1
ATOM 643 C CA . LEU A 1 79 ? 7.620 8.195 4.366 1.00 89.75 79 LEU A CA 1
ATOM 644 C C . LEU A 1 79 ? 7.067 7.056 5.235 1.00 89.75 79 LEU A C 1
ATOM 646 O O . LEU A 1 79 ? 6.692 5.988 4.749 1.00 89.75 79 LEU A O 1
ATOM 650 N N . ALA A 1 80 ? 6.945 7.320 6.535 1.00 90.44 80 ALA A N 1
ATOM 651 C CA . ALA A 1 80 ? 6.376 6.385 7.499 1.00 90.44 80 ALA A CA 1
ATOM 652 C C . ALA A 1 80 ? 4.861 6.609 7.656 1.00 90.44 80 ALA A C 1
ATOM 654 O O . ALA A 1 80 ? 4.409 7.217 8.623 1.00 90.44 80 ALA A O 1
ATOM 655 N N . SER A 1 81 ? 4.071 6.112 6.701 1.00 90.06 81 SER A N 1
ATOM 656 C CA . SER A 1 81 ? 2.600 6.217 6.719 1.00 90.06 81 SER A CA 1
ATOM 657 C C . SER A 1 81 ? 1.897 5.157 7.578 1.00 90.06 81 SER A C 1
ATOM 659 O O . SER A 1 81 ? 0.676 5.161 7.692 1.00 90.06 81 SER A O 1
ATOM 661 N N . LEU A 1 82 ? 2.644 4.237 8.191 1.00 94.69 82 LEU A N 1
ATOM 662 C CA . LEU A 1 82 ? 2.128 3.175 9.059 1.00 94.69 82 LEU A CA 1
ATOM 663 C C . LEU A 1 82 ? 3.120 2.878 10.186 1.00 94.69 82 LEU A C 1
ATOM 665 O O . LEU A 1 82 ? 4.302 3.188 10.072 1.00 94.69 82 LEU A O 1
ATOM 669 N N . SER A 1 83 ? 2.676 2.239 11.270 1.00 95.31 83 SER A N 1
ATOM 670 C CA . SER A 1 83 ? 3.591 1.781 12.325 1.00 95.31 83 SER A CA 1
ATOM 671 C C . SER A 1 83 ? 4.160 0.404 11.988 1.00 95.31 83 SER A C 1
ATOM 673 O O . SER A 1 83 ? 3.442 -0.598 12.018 1.00 95.31 83 SER A O 1
ATOM 675 N N . LYS A 1 84 ? 5.466 0.342 11.693 1.00 95.06 84 LYS A N 1
ATOM 676 C CA . LYS A 1 84 ? 6.169 -0.913 11.369 1.00 95.06 84 LYS A CA 1
ATOM 677 C C . LYS A 1 84 ? 5.970 -1.999 12.429 1.00 95.06 84 LYS A C 1
ATOM 679 O O . LYS A 1 84 ? 5.748 -3.154 12.082 1.00 95.06 84 LYS A O 1
ATOM 684 N N . GLU A 1 85 ? 6.060 -1.643 13.707 1.00 95.12 85 GLU A N 1
ATOM 685 C CA . GLU A 1 85 ? 5.918 -2.594 14.814 1.00 95.12 85 GLU A CA 1
ATOM 686 C C . GLU A 1 85 ? 4.518 -3.216 14.854 1.00 95.12 85 GLU A C 1
ATOM 688 O O . GLU A 1 85 ? 4.379 -4.440 14.882 1.00 95.12 85 GLU A O 1
ATOM 693 N N . HIS A 1 86 ? 3.485 -2.373 14.790 1.00 95.69 86 HIS A N 1
ATOM 694 C CA . HIS A 1 86 ? 2.091 -2.808 14.818 1.00 95.69 86 HIS A CA 1
ATOM 695 C C . HIS A 1 86 ? 1.749 -3.680 13.613 1.00 95.69 86 HIS A C 1
ATOM 697 O O . HIS A 1 86 ? 1.150 -4.742 13.782 1.00 95.69 86 HIS A O 1
ATOM 703 N N . PHE A 1 87 ? 2.193 -3.266 12.423 1.00 96.94 87 PHE A N 1
ATOM 704 C CA . PHE A 1 87 ? 2.025 -4.037 11.199 1.00 96.94 87 PHE A CA 1
ATOM 705 C C . PHE A 1 87 ? 2.693 -5.412 11.300 1.00 96.94 87 PHE A C 1
ATOM 707 O O . PHE A 1 87 ? 2.042 -6.419 11.050 1.00 96.94 87 PHE A O 1
ATOM 714 N N . LEU A 1 88 ? 3.970 -5.487 11.699 1.00 96.00 88 LEU A N 1
ATOM 715 C CA . LEU A 1 88 ? 4.702 -6.760 11.756 1.00 96.00 88 LEU A CA 1
ATOM 716 C C . LEU A 1 88 ? 4.134 -7.720 12.806 1.00 96.00 88 LEU A C 1
ATOM 718 O O . LEU A 1 88 ? 4.108 -8.931 12.574 1.00 96.00 88 LEU A O 1
ATOM 722 N N . ARG A 1 89 ? 3.667 -7.192 13.943 1.00 95.00 89 ARG A N 1
ATOM 723 C CA . ARG A 1 89 ? 2.969 -7.979 14.965 1.00 95.00 89 ARG A CA 1
ATOM 724 C C . ARG A 1 89 ? 1.704 -8.607 14.385 1.00 95.00 89 ARG A C 1
ATOM 726 O O . ARG A 1 89 ? 1.534 -9.817 14.464 1.00 95.00 89 ARG A O 1
ATOM 733 N N . ASP A 1 90 ? 0.861 -7.803 13.749 1.00 95.75 90 ASP A N 1
ATOM 734 C CA . ASP A 1 90 ? -0.404 -8.267 13.180 1.00 95.75 90 ASP A CA 1
ATOM 735 C C . ASP A 1 90 ? -0.213 -9.186 11.969 1.00 95.75 90 ASP A C 1
ATOM 737 O O . ASP A 1 90 ? -0.932 -10.175 11.841 1.00 95.75 90 ASP A O 1
ATOM 741 N N . PHE A 1 91 ? 0.808 -8.930 11.148 1.00 95.12 91 PHE A N 1
ATOM 742 C CA . PHE A 1 91 ? 1.214 -9.789 10.038 1.00 95.12 91 PHE A CA 1
ATOM 743 C C . PHE A 1 91 ? 1.593 -11.198 10.515 1.00 95.12 91 PHE A C 1
ATOM 745 O O . PHE A 1 91 ? 1.189 -12.188 9.907 1.00 95.12 91 PHE A O 1
ATOM 752 N N . ARG A 1 92 ? 2.357 -11.306 11.609 1.00 93.81 92 ARG A N 1
ATOM 753 C CA . ARG A 1 92 ? 2.737 -12.601 12.194 1.00 93.81 92 ARG A CA 1
ATOM 754 C C . ARG A 1 92 ? 1.549 -13.292 12.858 1.00 93.81 92 ARG A C 1
ATOM 756 O O . ARG A 1 92 ? 1.396 -14.499 12.717 1.00 93.81 92 ARG A O 1
ATOM 763 N N . ASP A 1 93 ? 0.738 -12.528 13.583 1.00 93.69 93 ASP A N 1
ATOM 764 C CA . ASP A 1 93 ? -0.333 -13.064 14.423 1.00 93.69 93 ASP A CA 1
ATOM 765 C C . ASP A 1 93 ? -1.637 -13.324 13.633 1.00 93.69 93 ASP A C 1
ATOM 767 O O . ASP A 1 93 ? -2.626 -13.764 14.216 1.00 93.69 93 ASP A O 1
ATOM 771 N N . GLY A 1 94 ? -1.676 -13.035 12.324 1.00 92.06 94 GLY A N 1
ATOM 772 C CA . GLY A 1 94 ? -2.875 -13.220 11.495 1.00 92.06 94 GLY A CA 1
ATOM 773 C C . GLY A 1 94 ? -4.010 -12.248 11.838 1.00 92.06 94 GLY A C 1
ATOM 774 O O . GLY A 1 94 ? -5.182 -12.574 11.667 1.00 92.06 94 GLY A O 1
ATOM 775 N N . ARG A 1 95 ? -3.690 -11.072 12.393 1.00 93.94 95 ARG A N 1
ATOM 776 C CA . ARG A 1 95 ? -4.686 -10.108 12.886 1.00 93.94 95 ARG A CA 1
ATOM 777 C C . ARG A 1 95 ? -4.922 -8.993 11.883 1.00 93.94 95 ARG A C 1
ATOM 779 O O . ARG A 1 95 ? -3.988 -8.465 11.296 1.00 93.94 95 ARG A O 1
ATOM 786 N N . HIS A 1 96 ? -6.178 -8.580 11.757 1.00 94.31 96 HIS A N 1
ATOM 787 C CA . HIS A 1 96 ? -6.593 -7.618 10.737 1.00 94.31 96 HIS A CA 1
ATOM 788 C C . HIS A 1 96 ? -6.644 -6.151 11.209 1.00 94.31 96 HIS A C 1
ATOM 790 O O . HIS A 1 96 ? -7.193 -5.300 10.517 1.00 94.31 96 HIS A O 1
ATOM 796 N N . ARG A 1 97 ? -6.119 -5.831 12.403 1.00 94.12 97 ARG A N 1
ATOM 797 C CA . ARG A 1 97 ? -6.256 -4.484 12.990 1.00 94.12 97 ARG A CA 1
ATOM 798 C C . ARG A 1 97 ? -5.319 -3.468 12.332 1.00 94.12 97 ARG A C 1
ATOM 800 O O . ARG A 1 97 ? -5.745 -2.359 12.027 1.00 94.12 97 ARG A O 1
ATOM 807 N N . TYR A 1 98 ? -4.064 -3.849 12.108 1.00 96.31 98 TYR A N 1
ATOM 808 C CA . TYR A 1 98 ? -3.029 -3.018 11.476 1.00 96.31 98 TYR A CA 1
ATOM 809 C C . TYR A 1 98 ? -2.367 -3.695 10.270 1.00 96.31 98 TYR A C 1
ATOM 811 O O . TYR A 1 98 ? -1.369 -3.207 9.745 1.00 96.31 98 TYR A O 1
ATOM 819 N N . CYS A 1 99 ? -2.907 -4.833 9.841 1.00 96.81 99 CYS A N 1
ATOM 820 C CA . CYS A 1 99 ? -2.468 -5.585 8.677 1.00 96.81 99 CYS A CA 1
ATOM 821 C C . CYS A 1 99 ? -3.707 -6.031 7.899 1.00 96.81 99 CYS A C 1
ATOM 823 O O . CYS A 1 99 ? -4.707 -6.421 8.489 1.00 96.81 99 CYS A O 1
ATOM 825 N N . SER A 1 100 ? -3.668 -5.975 6.574 1.00 97.12 100 SER A N 1
ATOM 826 C CA . SER A 1 100 ? -4.746 -6.489 5.730 1.00 97.12 100 SER A CA 1
ATOM 827 C C . SER A 1 100 ? -4.166 -7.045 4.434 1.00 97.12 100 SER A C 1
ATOM 829 O O . SER A 1 100 ? -3.083 -6.615 4.026 1.00 97.12 100 SER A O 1
ATOM 831 N N . PRO A 1 101 ? -4.856 -7.978 3.752 1.00 97.31 101 PRO A N 1
ATOM 832 C CA . PRO A 1 101 ? -4.421 -8.448 2.441 1.00 97.31 101 PRO A CA 1
ATOM 833 C C . PRO A 1 101 ? -4.223 -7.298 1.447 1.00 97.31 101 PRO A C 1
ATOM 835 O O . PRO A 1 101 ? -3.245 -7.290 0.701 1.00 97.31 101 PRO A O 1
ATOM 838 N N . LEU A 1 102 ? -5.103 -6.291 1.480 1.00 98.31 102 LEU A N 1
ATOM 839 C CA . LEU A 1 102 ? -5.006 -5.095 0.646 1.00 98.31 102 LEU A CA 1
ATOM 840 C C . LEU A 1 102 ? -3.672 -4.363 0.870 1.00 98.31 102 LEU A C 1
ATOM 842 O O . LEU A 1 102 ? -2.922 -4.130 -0.084 1.00 98.31 102 LEU A O 1
ATOM 846 N N . LEU A 1 103 ? -3.358 -4.058 2.134 1.00 98.38 103 LEU A N 1
ATOM 847 C CA . LEU A 1 103 ? -2.133 -3.360 2.523 1.00 98.38 103 LEU A CA 1
ATOM 848 C C . LEU A 1 103 ? -0.884 -4.191 2.227 1.00 98.38 103 LEU A C 1
ATOM 850 O O . LEU A 1 103 ? 0.089 -3.665 1.690 1.00 98.38 103 LEU A O 1
ATOM 854 N N . VAL A 1 104 ? -0.904 -5.492 2.528 1.00 98.12 104 VAL A N 1
ATOM 855 C CA . VAL A 1 104 ? 0.228 -6.381 2.243 1.00 98.12 104 VAL A CA 1
ATOM 856 C C . VAL A 1 104 ? 0.528 -6.393 0.747 1.00 98.12 104 VAL A C 1
ATOM 858 O O . VAL A 1 104 ? 1.673 -6.167 0.368 1.00 98.12 104 VAL A O 1
ATOM 861 N N . ASN A 1 105 ? -0.472 -6.576 -0.119 1.00 98.50 105 ASN A N 1
ATOM 862 C CA . ASN A 1 105 ? -0.248 -6.569 -1.566 1.00 98.50 105 ASN A CA 1
ATOM 863 C C . ASN A 1 105 ? 0.277 -5.211 -2.070 1.00 98.50 105 ASN A C 1
ATOM 865 O O . ASN A 1 105 ? 1.184 -5.192 -2.902 1.00 98.50 105 ASN A O 1
ATOM 869 N N . ALA A 1 106 ? -0.196 -4.084 -1.526 1.00 98.50 106 ALA A N 1
ATOM 870 C CA . ALA A 1 106 ? 0.351 -2.765 -1.857 1.00 98.50 106 ALA A CA 1
ATOM 871 C C . ALA A 1 106 ? 1.842 -2.645 -1.478 1.00 98.50 106 ALA A C 1
ATO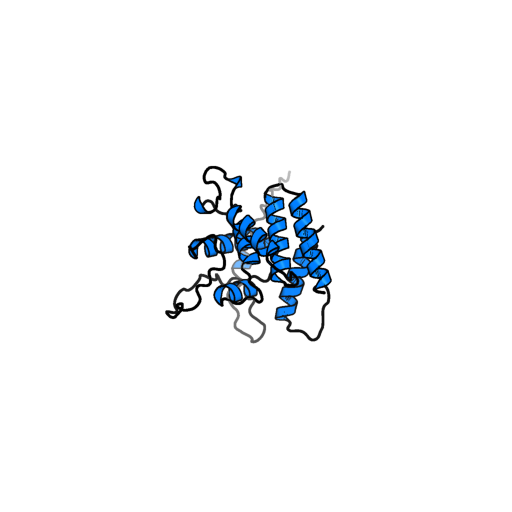M 873 O O . ALA A 1 106 ? 2.667 -2.216 -2.290 1.00 98.50 106 ALA A O 1
ATOM 874 N N . LEU A 1 107 ? 2.210 -3.083 -0.268 1.00 98.19 107 LEU A N 1
ATOM 875 C CA . LEU A 1 107 ? 3.593 -3.075 0.220 1.00 98.19 107 LEU A CA 1
ATOM 876 C C . LEU A 1 107 ? 4.504 -3.990 -0.605 1.00 98.19 107 LEU A C 1
ATOM 878 O O . LEU A 1 107 ? 5.622 -3.599 -0.944 1.00 98.19 107 LEU A O 1
ATOM 882 N N . LEU A 1 108 ? 4.028 -5.186 -0.961 1.00 97.75 108 LEU A N 1
ATOM 883 C CA . LEU A 1 108 ? 4.765 -6.127 -1.807 1.00 97.75 108 LEU A CA 1
ATOM 884 C C . LEU A 1 108 ? 4.993 -5.557 -3.208 1.00 97.75 108 LEU A C 1
ATOM 886 O O . LEU A 1 108 ? 6.118 -5.618 -3.703 1.00 97.75 108 LEU A O 1
ATOM 890 N N . ALA A 1 109 ? 3.968 -4.947 -3.812 1.00 97.69 109 ALA A N 1
ATOM 891 C CA . ALA A 1 109 ? 4.073 -4.312 -5.122 1.00 97.69 109 ALA A CA 1
ATOM 892 C C . ALA A 1 109 ? 5.174 -3.246 -5.153 1.00 97.69 109 ALA A C 1
ATOM 894 O O . ALA A 1 109 ? 5.998 -3.228 -6.068 1.00 97.69 109 ALA A O 1
ATOM 895 N N . LEU A 1 110 ? 5.226 -2.390 -4.130 1.00 96.50 110 LEU A N 1
ATOM 896 C CA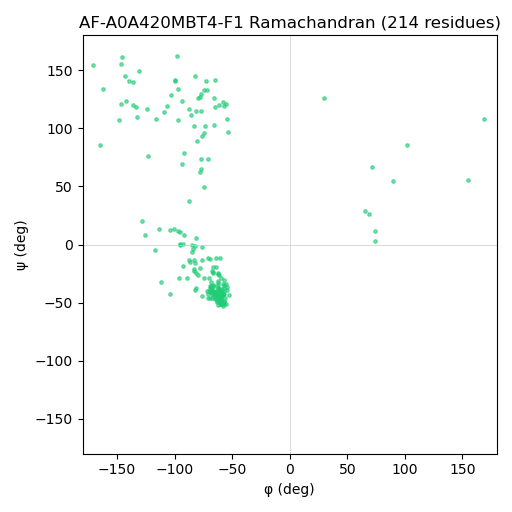 . LEU A 1 110 ? 6.257 -1.364 -4.026 1.00 96.50 110 LEU A CA 1
ATOM 897 C C . LEU A 1 110 ? 7.633 -1.963 -3.694 1.00 96.50 110 LEU A C 1
ATOM 899 O O . LEU A 1 110 ? 8.639 -1.570 -4.286 1.00 96.50 110 LEU A O 1
ATOM 903 N N . GLY A 1 111 ? 7.682 -2.965 -2.812 1.00 96.44 111 GLY A N 1
ATOM 904 C CA . GLY A 1 111 ? 8.896 -3.701 -2.452 1.00 96.44 111 GLY A CA 1
ATOM 905 C C . GLY A 1 111 ? 9.578 -4.375 -3.648 1.00 96.44 111 GLY A C 1
ATOM 906 O O . GLY A 1 111 ? 10.810 -4.413 -3.718 1.00 96.44 111 GLY A O 1
ATOM 907 N N . CYS A 1 112 ? 8.802 -4.846 -4.633 1.00 96.38 112 CYS A N 1
ATOM 908 C CA . CYS A 1 112 ? 9.329 -5.470 -5.849 1.00 96.38 112 CYS A CA 1
ATOM 909 C C . CYS A 1 112 ? 10.295 -4.565 -6.617 1.00 96.38 112 CYS A C 1
ATOM 911 O O . CYS A 1 112 ? 11.240 -5.089 -7.211 1.00 96.38 112 CYS A O 1
ATOM 913 N N . ARG A 1 113 ? 10.119 -3.234 -6.563 1.00 92.25 113 ARG A N 1
ATOM 914 C CA . ARG A 1 113 ? 10.985 -2.274 -7.271 1.00 92.25 113 ARG A CA 1
ATOM 915 C C . ARG A 1 113 ? 12.442 -2.329 -6.809 1.00 92.25 113 ARG A C 1
ATOM 917 O O . ARG A 1 113 ? 13.345 -1.983 -7.562 1.00 92.25 113 ARG A O 1
ATOM 924 N N . PHE A 1 114 ? 12.673 -2.755 -5.569 1.00 92.62 114 PHE A N 1
ATOM 925 C CA . PHE A 1 114 ? 14.003 -2.823 -4.963 1.00 92.62 114 PHE A CA 1
ATOM 926 C C . PHE A 1 114 ? 14.639 -4.210 -5.076 1.00 92.62 114 PHE A C 1
ATOM 928 O O . PHE A 1 114 ? 15.748 -4.429 -4.590 1.00 92.62 114 PHE A O 1
ATOM 935 N N . SER A 1 115 ? 13.941 -5.177 -5.675 1.00 92.94 115 SER A N 1
ATOM 936 C CA . SER A 1 115 ? 14.447 -6.535 -5.808 1.00 92.94 115 SER A CA 1
ATOM 937 C C . SER A 1 115 ? 15.023 -6.789 -7.194 1.00 92.94 115 SER A C 1
ATOM 939 O O . SER A 1 115 ? 14.447 -6.430 -8.213 1.00 92.94 115 SER A O 1
ATOM 941 N N . THR A 1 116 ? 16.135 -7.518 -7.226 1.00 87.69 116 THR A N 1
ATOM 942 C CA . THR A 1 116 ? 16.752 -8.034 -8.454 1.00 87.69 116 THR A CA 1
ATOM 943 C C . THR A 1 116 ? 16.284 -9.446 -8.824 1.00 87.69 116 THR A C 1
ATOM 945 O O . THR A 1 116 ? 16.753 -10.004 -9.814 1.00 87.69 116 THR A O 1
ATOM 948 N N . ARG A 1 117 ? 15.384 -10.061 -8.039 1.00 87.44 117 ARG A N 1
ATOM 949 C CA . ARG A 1 117 ? 14.927 -11.440 -8.267 1.00 87.44 117 ARG A CA 1
ATOM 950 C C . ARG A 1 117 ? 13.957 -11.484 -9.458 1.00 87.44 117 ARG A C 1
ATOM 952 O O . ARG A 1 117 ? 13.005 -10.716 -9.460 1.00 87.44 117 ARG A O 1
ATOM 959 N N . PRO A 1 118 ? 14.102 -12.412 -10.420 1.00 82.69 118 PRO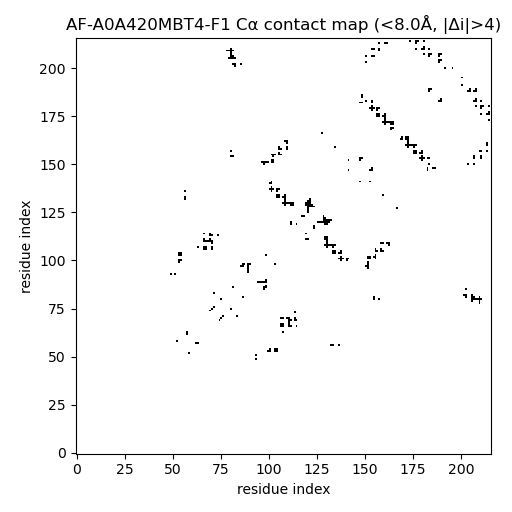 A N 1
ATOM 960 C CA . PRO A 1 118 ? 13.195 -12.490 -11.571 1.00 82.69 118 PRO A CA 1
ATOM 961 C C . PRO A 1 118 ? 11.714 -12.665 -11.199 1.00 82.69 118 PRO A C 1
ATOM 963 O O . PRO A 1 118 ? 10.852 -12.082 -11.846 1.00 82.69 118 PRO A O 1
ATOM 966 N N . MET A 1 119 ? 11.422 -13.402 -10.118 1.00 83.12 119 MET A N 1
ATOM 967 C CA . MET A 1 119 ? 10.054 -13.680 -9.646 1.00 83.12 119 MET A CA 1
ATOM 968 C C . MET A 1 119 ? 9.274 -12.434 -9.195 1.00 83.12 119 MET A C 1
ATOM 970 O O . MET A 1 119 ? 8.073 -12.518 -8.980 1.00 83.12 119 MET A O 1
ATOM 974 N N . THR A 1 120 ? 9.927 -11.279 -9.036 1.00 87.31 120 THR A N 1
ATOM 975 C CA . THR A 1 120 ? 9.247 -10.031 -8.653 1.00 87.31 120 THR A CA 1
ATOM 976 C C . THR A 1 120 ? 8.666 -9.284 -9.847 1.00 87.31 120 THR A C 1
ATOM 978 O O . THR A 1 120 ? 7.949 -8.303 -9.659 1.00 87.31 120 THR A O 1
ATOM 981 N N . ARG A 1 121 ? 8.943 -9.738 -11.075 1.00 89.44 121 ARG A N 1
ATOM 982 C CA . ARG A 1 121 ? 8.443 -9.155 -12.323 1.00 89.44 121 ARG A CA 1
ATOM 983 C C . ARG A 1 121 ? 7.221 -9.921 -12.810 1.00 89.44 121 ARG A C 1
ATOM 985 O O . ARG A 1 121 ? 7.240 -11.146 -12.845 1.00 89.44 121 ARG A O 1
ATOM 992 N N . ALA A 1 122 ? 6.163 -9.213 -13.205 1.00 82.94 122 ALA A N 1
ATOM 993 C CA . ALA A 1 122 ? 5.010 -9.856 -13.842 1.00 82.94 122 ALA A CA 1
ATOM 994 C C . ALA A 1 122 ? 5.339 -10.366 -15.256 1.00 82.94 122 ALA A C 1
ATOM 996 O O . ALA A 1 122 ? 4.769 -11.356 -15.705 1.00 82.94 122 ALA A O 1
ATOM 997 N N . ASN A 1 123 ? 6.280 -9.714 -15.937 1.00 83.94 123 ASN A N 1
ATOM 998 C CA . ASN A 1 123 ? 6.889 -10.160 -17.179 1.00 83.94 123 ASN A CA 1
ATOM 999 C C . ASN A 1 123 ? 8.410 -10.228 -16.978 1.00 83.94 123 ASN A C 1
ATOM 1001 O O . ASN A 1 123 ? 9.052 -9.209 -16.736 1.00 83.94 123 ASN A O 1
ATOM 1005 N N . ALA A 1 124 ? 8.992 -11.425 -17.080 1.00 82.00 124 ALA A N 1
ATOM 1006 C CA . ALA A 1 124 ? 10.417 -11.648 -16.821 1.00 82.00 124 ALA A CA 1
ATOM 1007 C C . ALA A 1 124 ? 11.338 -10.748 -17.672 1.00 82.00 124 ALA A C 1
ATOM 1009 O O . ALA A 1 124 ? 12.373 -10.283 -17.179 1.00 82.00 124 ALA A O 1
ATOM 1010 N N . GLU A 1 125 ? 10.910 -10.453 -18.902 1.00 81.38 125 GLU A N 1
ATOM 1011 C CA . GLU A 1 125 ? 11.648 -9.667 -19.897 1.00 81.38 125 GLU A CA 1
ATOM 1012 C C . GLU A 1 125 ? 11.485 -8.149 -19.723 1.00 81.38 125 GLU A C 1
ATOM 1014 O O . GLU A 1 125 ? 12.242 -7.377 -20.306 1.00 81.38 125 GLU A O 1
ATOM 1019 N N . ASP A 1 126 ? 10.526 -7.701 -18.907 1.00 83.56 126 ASP A N 1
ATOM 1020 C CA . ASP A 1 126 ? 10.262 -6.282 -18.674 1.00 83.56 126 ASP A CA 1
ATOM 1021 C C . ASP A 1 126 ? 10.535 -5.907 -17.215 1.00 83.56 126 ASP A C 1
ATOM 1023 O O . ASP A 1 126 ? 9.770 -6.231 -16.301 1.00 83.56 126 ASP A O 1
ATOM 1027 N N . SER A 1 127 ? 11.622 -5.169 -16.986 1.00 80.88 127 SER A N 1
ATOM 1028 C CA . SER A 1 127 ? 11.969 -4.658 -15.658 1.00 80.88 127 SER A CA 1
ATOM 1029 C C . SER A 1 127 ? 10.935 -3.688 -15.086 1.00 80.88 127 SER A C 1
ATOM 1031 O O . SER A 1 127 ? 10.854 -3.569 -13.865 1.00 80.88 127 SER A O 1
ATOM 1033 N N . HIS A 1 128 ? 10.140 -3.017 -15.925 1.00 83.50 128 HIS A N 1
ATOM 1034 C CA . HIS A 1 128 ? 9.095 -2.097 -15.471 1.00 83.50 128 HIS A CA 1
ATOM 1035 C C . HIS A 1 128 ? 7.849 -2.815 -14.943 1.00 83.50 128 HIS A C 1
ATOM 1037 O O . HIS A 1 128 ? 7.054 -2.195 -14.244 1.00 83.50 128 HIS A O 1
ATOM 1043 N N . SER A 1 129 ? 7.720 -4.121 -15.191 1.00 89.88 129 SER A N 1
ATOM 1044 C CA . SER A 1 129 ? 6.603 -4.945 -14.709 1.00 89.88 129 SER A CA 1
ATOM 1045 C C . SER A 1 129 ? 6.755 -5.424 -13.254 1.00 89.88 129 SER A C 1
ATOM 1047 O O . SER A 1 129 ? 5.973 -6.253 -12.769 1.00 89.88 129 SER A O 1
ATOM 1049 N N . ALA A 1 130 ? 7.797 -4.964 -12.552 1.00 92.69 130 ALA A N 1
ATOM 1050 C CA . ALA A 1 130 ? 8.060 -5.326 -11.165 1.00 92.69 130 ALA A CA 1
ATOM 1051 C C . ALA A 1 130 ? 6.865 -4.967 -10.265 1.00 92.69 130 ALA A C 1
ATOM 1053 O O . ALA A 1 130 ? 6.440 -3.817 -10.197 1.00 92.69 130 ALA A O 1
ATOM 1054 N N . GLY A 1 131 ? 6.315 -5.965 -9.572 1.00 95.44 131 GLY A N 1
ATOM 1055 C CA . GLY A 1 131 ? 5.204 -5.791 -8.637 1.00 95.44 131 GLY A CA 1
ATOM 1056 C C . GLY A 1 131 ? 3.830 -5.544 -9.268 1.00 95.44 131 GLY A C 1
ATOM 1057 O O . GLY A 1 131 ? 2.867 -5.361 -8.526 1.00 95.44 131 GLY A O 1
ATOM 1058 N N . ASP A 1 132 ? 3.685 -5.563 -10.600 1.00 96.00 132 ASP A N 1
ATOM 1059 C CA . ASP A 1 132 ? 2.389 -5.355 -11.278 1.00 96.00 132 ASP A CA 1
ATOM 1060 C C . ASP A 1 132 ? 1.316 -6.360 -10.824 1.00 96.00 132 ASP A C 1
ATOM 1062 O O . ASP A 1 132 ? 0.150 -6.001 -10.686 1.00 96.00 132 ASP A O 1
ATOM 1066 N N . HIS A 1 133 ? 1.691 -7.618 -10.579 1.00 95.31 133 HIS A N 1
ATOM 1067 C CA . HIS A 1 133 ? 0.760 -8.660 -10.132 1.00 95.31 133 HIS A CA 1
ATOM 1068 C C . HIS A 1 133 ? 0.228 -8.398 -8.716 1.00 95.31 133 HIS A C 1
ATOM 1070 O O . HIS A 1 133 ? -0.975 -8.509 -8.492 1.00 95.31 133 HIS A O 1
ATOM 1076 N N . PHE A 1 134 ? 1.091 -7.975 -7.786 1.00 97.69 134 PHE A N 1
ATOM 1077 C CA . PHE A 1 134 ? 0.670 -7.577 -6.440 1.00 97.69 134 PHE A CA 1
ATOM 1078 C C . PHE A 1 134 ? -0.155 -6.288 -6.470 1.00 97.69 134 PHE A C 1
ATOM 1080 O O . PHE A 1 134 ? -1.130 -6.164 -5.737 1.00 97.69 134 PHE A O 1
ATOM 1087 N N . PHE A 1 135 ? 0.187 -5.342 -7.349 1.00 98.19 135 PHE A N 1
ATOM 1088 C CA . PHE A 1 135 ? -0.579 -4.106 -7.483 1.00 98.19 135 PHE A CA 1
ATOM 1089 C C . PHE A 1 135 ? -1.996 -4.366 -8.000 1.00 98.19 135 PHE A C 1
ATOM 1091 O O . PHE A 1 135 ? -2.955 -3.879 -7.410 1.00 98.19 135 PHE A O 1
ATOM 1098 N N . LYS A 1 136 ? -2.140 -5.197 -9.039 1.00 97.81 136 LYS A N 1
ATOM 1099 C CA . LYS A 1 136 ? -3.452 -5.623 -9.550 1.00 97.81 136 LYS A CA 1
ATOM 1100 C C . LYS A 1 136 ? -4.279 -6.334 -8.484 1.00 97.81 136 LYS A C 1
ATOM 1102 O O . LYS A 1 136 ? -5.483 -6.121 -8.412 1.00 97.81 136 LYS A O 1
ATOM 1107 N N . GLU A 1 137 ? -3.644 -7.153 -7.649 1.00 97.94 137 GLU A N 1
ATOM 1108 C CA . GLU A 1 137 ? -4.330 -7.802 -6.532 1.00 97.94 137 GLU A CA 1
ATOM 1109 C C . GLU A 1 137 ? -4.787 -6.797 -5.472 1.00 97.94 137 GLU A C 1
ATOM 1111 O O . GLU A 1 137 ? -5.904 -6.893 -4.977 1.00 97.94 137 GLU A O 1
ATOM 1116 N N . SER A 1 138 ? -3.959 -5.798 -5.163 1.00 98.31 138 SER A N 1
ATOM 1117 C CA . SER A 1 138 ? -4.336 -4.698 -4.274 1.00 98.31 138 SER A CA 1
ATOM 1118 C C . SER A 1 138 ? -5.545 -3.928 -4.828 1.00 98.31 138 SER A C 1
ATOM 1120 O O . SER A 1 138 ? -6.520 -3.746 -4.109 1.00 98.31 138 SER A O 1
ATOM 1122 N N . GLN A 1 139 ? -5.558 -3.591 -6.123 1.00 98.44 139 GLN A N 1
ATOM 1123 C CA . GLN A 1 139 ? -6.720 -2.969 -6.777 1.00 98.44 139 GLN A CA 1
ATOM 1124 C C . GLN A 1 139 ? -7.971 -3.855 -6.695 1.00 98.44 139 GLN A C 1
ATOM 1126 O O . GLN A 1 139 ? -9.026 -3.392 -6.280 1.00 98.44 139 GLN A O 1
ATOM 1131 N N . ARG A 1 140 ? -7.847 -5.151 -7.008 1.00 98.31 140 ARG A N 1
ATOM 1132 C CA . ARG A 1 140 ? -8.962 -6.107 -6.936 1.00 98.31 140 ARG A CA 1
ATOM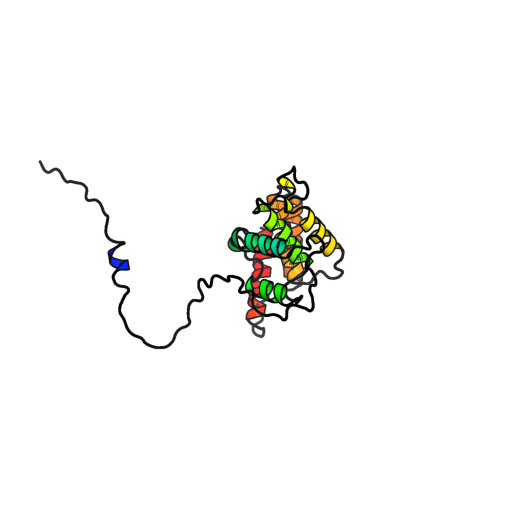 1133 C C . ARG A 1 140 ? -9.549 -6.207 -5.525 1.00 98.31 140 ARG A C 1
ATOM 1135 O O . ARG A 1 140 ? -10.759 -6.346 -5.383 1.00 98.31 140 ARG A O 1
ATOM 1142 N N . LEU A 1 141 ? -8.699 -6.201 -4.495 1.00 98.06 141 LEU A N 1
ATOM 1143 C CA . LEU A 1 141 ? -9.125 -6.236 -3.095 1.00 98.06 141 LEU A CA 1
ATOM 1144 C C . LEU A 1 141 ? -9.800 -4.927 -2.686 1.00 98.06 141 LEU A C 1
ATOM 1146 O O . LEU A 1 141 ? -10.830 -4.979 -2.022 1.00 98.06 141 LEU A O 1
ATOM 1150 N N . LEU A 1 142 ? -9.264 -3.786 -3.128 1.00 98.12 142 LEU A N 1
ATOM 1151 C CA . LEU A 1 142 ? -9.869 -2.478 -2.904 1.00 98.12 142 LEU A CA 1
ATOM 1152 C C . LEU A 1 142 ? -11.271 -2.426 -3.518 1.00 98.12 142 LEU A C 1
ATOM 1154 O O . LEU A 1 142 ? -12.214 -2.097 -2.820 1.00 98.12 142 LEU A O 1
ATOM 1158 N N . ASP A 1 143 ? -11.441 -2.856 -4.769 1.00 97.50 143 ASP A N 1
ATOM 1159 C CA . ASP A 1 143 ? -12.743 -2.855 -5.456 1.00 97.50 143 ASP A CA 1
ATOM 1160 C C . ASP A 1 143 ? -13.787 -3.791 -4.810 1.00 97.50 143 ASP A C 1
ATOM 1162 O O . ASP A 1 143 ? -14.986 -3.669 -5.066 1.00 97.50 143 ASP A O 1
ATOM 1166 N N . GLN A 1 144 ? -13.347 -4.765 -4.007 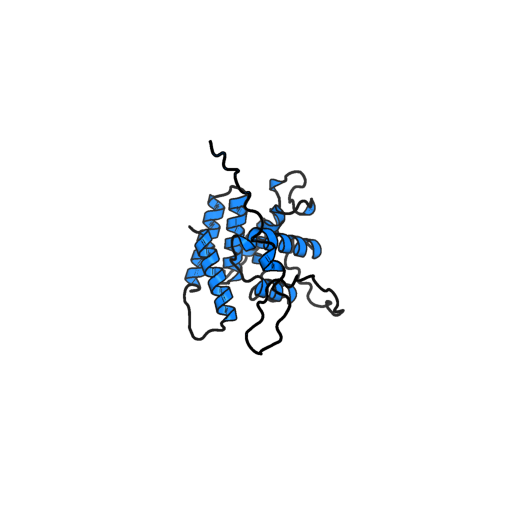1.00 96.44 144 GLN A N 1
ATOM 1167 C CA . GLN A 1 144 ? -14.221 -5.720 -3.317 1.00 96.44 144 GLN A CA 1
ATOM 1168 C C . GLN A 1 144 ? -14.624 -5.288 -1.909 1.00 96.44 144 GLN A C 1
ATOM 1170 O O . GLN A 1 144 ? -15.587 -5.838 -1.366 1.00 96.44 144 GLN A O 1
ATOM 1175 N N . GLU A 1 145 ? -13.897 -4.354 -1.298 1.00 93.94 145 GLU A N 1
ATOM 1176 C CA . GLU A 1 145 ? -14.252 -3.828 0.015 1.00 93.94 145 GLU A CA 1
ATOM 1177 C C . GLU A 1 145 ? -15.579 -3.063 -0.077 1.00 93.94 145 GLU A C 1
ATOM 1179 O O . GLU A 1 145 ? -15.747 -2.156 -0.883 1.00 93.94 145 GLU A O 1
ATOM 1184 N N . THR A 1 146 ? -16.549 -3.430 0.762 1.00 92.94 146 THR A N 1
ATOM 1185 C CA . THR A 1 146 ? -17.832 -2.710 0.853 1.00 92.94 146 THR A CA 1
ATOM 1186 C C . THR A 1 146 ? -17.753 -1.489 1.762 1.00 92.94 146 THR A C 1
ATOM 1188 O O . THR A 1 146 ? -18.594 -0.599 1.674 1.00 92.94 146 THR A O 1
ATOM 1191 N N . ASP A 1 147 ? -16.782 -1.485 2.675 1.00 94.12 147 ASP A N 1
ATOM 1192 C CA . ASP A 1 147 ? -16.496 -0.390 3.591 1.00 94.12 147 ASP A CA 1
ATOM 1193 C C . ASP A 1 147 ? -14.991 -0.122 3.589 1.00 94.12 147 ASP A C 1
ATOM 1195 O O . ASP A 1 147 ? -14.196 -0.994 3.939 1.00 94.12 147 ASP A O 1
ATOM 1199 N N . HIS A 1 148 ? -14.619 1.090 3.188 1.00 94.19 148 HIS A N 1
ATOM 1200 C CA . HIS A 1 148 ? -13.230 1.528 3.074 1.00 94.19 148 HIS A CA 1
ATOM 1201 C C . HIS A 1 148 ? -12.730 2.280 4.317 1.00 94.19 148 HIS A C 1
ATOM 1203 O O . HIS A 1 148 ? -11.575 2.710 4.340 1.00 94.19 148 HIS A O 1
ATOM 1209 N N . HIS A 1 149 ? -13.556 2.458 5.358 1.00 96.38 149 HIS A N 1
ATOM 1210 C CA . HIS A 1 149 ? -13.199 3.222 6.562 1.00 96.38 149 HIS A CA 1
ATOM 1211 C C . HIS A 1 149 ? -12.297 2.420 7.513 1.00 96.38 149 HIS A C 1
ATOM 1213 O O . HIS A 1 149 ? -12.641 2.139 8.663 1.00 96.38 149 HIS A O 1
ATOM 1219 N N . SER A 1 150 ? -11.101 2.063 7.042 1.00 96.69 150 SER A N 1
ATOM 1220 C CA . SER A 1 150 ? -10.083 1.379 7.833 1.00 96.69 150 SER A CA 1
ATOM 1221 C C . SER A 1 150 ? -8.716 2.058 7.713 1.00 96.69 150 SER A C 1
ATOM 1223 O O . SER A 1 150 ? -8.349 2.594 6.665 1.00 96.69 150 SER A O 1
ATOM 1225 N N . LEU A 1 151 ? -7.909 1.977 8.782 1.00 96.69 151 LEU A N 1
ATOM 1226 C CA . LEU A 1 151 ? -6.518 2.453 8.753 1.00 96.69 151 LEU A CA 1
ATOM 1227 C C . LEU A 1 151 ? -5.717 1.756 7.652 1.00 96.69 151 LEU A C 1
ATOM 1229 O O . LEU A 1 151 ? -4.936 2.396 6.955 1.00 96.69 151 LEU A O 1
ATOM 1233 N N . THR A 1 152 ? -5.933 0.451 7.475 1.00 97.94 152 THR A N 1
ATOM 1234 C CA . THR A 1 152 ? -5.188 -0.334 6.488 1.00 97.94 152 THR A CA 1
ATOM 1235 C C . THR A 1 152 ? -5.536 0.055 5.053 1.00 97.94 152 THR A C 1
ATOM 1237 O O . THR A 1 152 ? -4.645 0.043 4.208 1.00 97.94 152 THR A O 1
ATOM 1240 N N . THR A 1 153 ? -6.779 0.469 4.783 1.00 98.56 153 THR A N 1
ATOM 1241 C CA . THR A 1 153 ? -7.215 0.962 3.467 1.00 98.56 153 THR A CA 1
ATOM 1242 C C . THR A 1 153 ? -6.576 2.317 3.165 1.00 98.56 153 THR A C 1
ATOM 1244 O O . THR A 1 153 ? -5.976 2.483 2.105 1.00 98.56 153 THR A O 1
ATOM 1247 N N . ILE A 1 154 ? -6.583 3.255 4.124 1.00 98.50 154 ILE A N 1
ATOM 1248 C CA . ILE A 1 154 ? -5.893 4.554 3.989 1.00 98.50 154 ILE A CA 1
ATOM 1249 C C . ILE A 1 154 ? -4.402 4.353 3.695 1.00 98.50 154 ILE A C 1
ATOM 1251 O O . ILE A 1 154 ? -3.858 4.956 2.766 1.00 98.50 154 ILE A O 1
ATOM 1255 N N . GLN A 1 155 ? -3.747 3.488 4.474 1.00 98.44 155 GLN A N 1
ATOM 1256 C CA . GLN A 1 155 ? -2.334 3.158 4.307 1.00 98.44 155 GLN A CA 1
ATOM 1257 C C . GLN A 1 155 ? -2.075 2.522 2.939 1.00 98.44 155 GLN A C 1
ATOM 1259 O O . GLN A 1 155 ? -1.152 2.941 2.245 1.00 98.44 155 GLN A O 1
ATOM 1264 N N . ALA A 1 156 ? -2.904 1.561 2.518 1.00 98.62 156 ALA A N 1
ATOM 1265 C CA . ALA A 1 156 ? -2.768 0.900 1.226 1.00 98.62 156 ALA A CA 1
ATOM 1266 C C . ALA A 1 156 ? -2.881 1.893 0.067 1.00 98.62 156 ALA A C 1
ATOM 1268 O O . ALA A 1 156 ? -2.006 1.900 -0.793 1.00 98.62 156 ALA A O 1
ATOM 1269 N N . LEU A 1 157 ? -3.878 2.784 0.088 1.00 98.69 157 LEU A N 1
ATOM 1270 C CA . LEU A 1 157 ? -4.034 3.854 -0.902 1.00 98.69 157 LEU A CA 1
ATOM 1271 C C . LEU A 1 157 ? -2.788 4.748 -0.972 1.00 98.69 157 LEU A C 1
ATOM 1273 O O . LEU A 1 157 ? -2.297 5.048 -2.060 1.00 98.69 157 LEU A O 1
ATOM 1277 N N . GLY A 1 158 ? -2.209 5.108 0.176 1.00 98.31 158 GLY A N 1
ATOM 1278 C CA . GLY A 1 158 ? -0.960 5.867 0.217 1.00 98.31 158 GLY A CA 1
ATOM 1279 C C . GLY A 1 158 ? 0.204 5.126 -0.454 1.00 98.31 158 GLY A C 1
ATOM 1280 O O . GLY A 1 158 ? 0.909 5.684 -1.293 1.00 98.31 158 GLY A O 1
ATOM 1281 N N . ILE A 1 159 ? 0.374 3.834 -0.161 1.00 98.44 159 ILE A N 1
ATOM 1282 C CA . ILE A 1 159 ? 1.410 3.001 -0.793 1.00 98.44 159 ILE A CA 1
ATOM 1283 C C . ILE A 1 159 ? 1.158 2.819 -2.299 1.00 98.44 159 ILE A C 1
ATOM 1285 O O . ILE A 1 159 ? 2.098 2.886 -3.096 1.00 98.44 159 ILE A O 1
ATOM 1289 N N . MET A 1 160 ? -0.100 2.641 -2.708 1.00 98.50 160 MET A N 1
ATOM 1290 C CA . MET A 1 160 ? -0.507 2.567 -4.113 1.00 98.50 160 MET A CA 1
ATOM 1291 C C . MET A 1 160 ? -0.182 3.867 -4.860 1.00 98.50 160 MET A C 1
ATOM 1293 O O . MET A 1 160 ? 0.311 3.809 -5.988 1.00 98.50 160 MET A O 1
ATOM 1297 N N . SER A 1 161 ? -0.357 5.027 -4.217 1.00 98.44 161 SER A N 1
ATOM 1298 C CA . SER A 1 161 ? 0.042 6.321 -4.779 1.00 98.44 161 SER A CA 1
ATOM 1299 C C . SER A 1 161 ? 1.544 6.388 -5.072 1.00 98.44 161 SER A C 1
ATOM 1301 O O . SER A 1 161 ? 1.937 6.692 -6.202 1.00 98.44 161 SER A O 1
ATOM 1303 N N . ILE A 1 162 ? 2.390 6.038 -4.096 1.00 97.31 162 ILE A N 1
ATOM 1304 C CA . ILE A 1 162 ? 3.858 6.037 -4.251 1.00 97.31 162 ILE A CA 1
ATOM 1305 C C . ILE A 1 162 ? 4.284 5.096 -5.378 1.00 97.31 162 ILE A C 1
ATOM 1307 O O . ILE A 1 162 ? 5.170 5.405 -6.185 1.00 97.31 162 ILE A O 1
ATOM 1311 N N . ARG A 1 163 ? 3.644 3.929 -5.445 1.00 96.56 163 ARG A N 1
ATOM 1312 C CA . ARG A 1 163 ? 3.897 2.929 -6.475 1.00 96.56 163 ARG A CA 1
ATOM 1313 C C . ARG A 1 163 ? 3.599 3.485 -7.866 1.00 96.56 163 ARG A C 1
ATOM 1315 O O . ARG A 1 163 ? 4.428 3.347 -8.762 1.00 96.56 163 ARG A O 1
ATOM 1322 N N . GLU A 1 164 ? 2.461 4.140 -8.057 1.00 96.94 164 GLU A N 1
ATOM 1323 C CA . GLU A 1 164 ? 2.096 4.720 -9.353 1.00 96.94 164 GLU A CA 1
ATOM 1324 C C . GLU A 1 164 ? 2.985 5.907 -9.738 1.00 96.94 164 GLU A C 1
ATOM 1326 O O . GLU A 1 164 ? 3.420 5.999 -10.891 1.00 96.94 164 GLU A O 1
ATOM 1331 N N . ALA A 1 165 ? 3.365 6.746 -8.770 1.00 95.94 165 ALA A N 1
ATOM 1332 C CA . ALA A 1 165 ? 4.349 7.807 -8.980 1.00 95.94 165 ALA A CA 1
ATOM 1333 C C . ALA A 1 165 ? 5.692 7.239 -9.464 1.00 95.94 165 ALA A C 1
ATOM 1335 O O . ALA A 1 165 ? 6.269 7.737 -10.431 1.00 95.94 165 ALA A O 1
ATOM 1336 N N . SER A 1 166 ? 6.147 6.140 -8.851 1.00 93.31 166 SER A N 1
ATOM 1337 C CA . SER A 1 166 ? 7.389 5.444 -9.222 1.00 93.31 166 SER A CA 1
ATOM 1338 C C . SER A 1 166 ? 7.364 4.897 -10.653 1.00 93.31 166 SER A C 1
ATOM 1340 O O . SER A 1 166 ? 8.413 4.751 -11.277 1.00 93.31 166 SER A O 1
ATOM 1342 N N . CYS A 1 167 ? 6.177 4.618 -11.194 1.00 93.25 167 CYS A N 1
ATOM 1343 C CA . CYS A 1 167 ? 5.982 4.190 -12.578 1.00 93.25 167 CYS A CA 1
ATOM 1344 C C . CYS A 1 167 ? 5.714 5.350 -13.552 1.00 93.25 167 CYS A C 1
ATOM 1346 O O . CYS A 1 167 ? 5.358 5.104 -14.703 1.00 93.25 167 CYS A O 1
ATOM 1348 N N . GLY A 1 168 ? 5.854 6.605 -13.111 1.00 94.69 168 GLY A N 1
ATOM 1349 C CA . GLY A 1 168 ? 5.583 7.791 -13.927 1.00 94.69 168 GLY A CA 1
ATOM 1350 C C . GLY A 1 168 ? 4.093 8.063 -14.158 1.00 94.69 168 GLY A C 1
ATOM 1351 O O . GLY A 1 168 ? 3.741 8.910 -14.980 1.00 94.69 168 GLY A O 1
ATOM 1352 N N . ARG A 1 169 ? 3.197 7.377 -13.438 1.00 95.56 169 ARG A N 1
ATOM 1353 C CA . ARG A 1 169 ? 1.739 7.507 -13.571 1.00 95.56 169 ARG A CA 1
ATOM 1354 C C . ARG A 1 169 ? 1.198 8.523 -12.572 1.00 95.56 169 ARG A C 1
ATOM 1356 O O . ARG A 1 169 ? 0.506 8.200 -11.613 1.00 95.56 169 ARG A O 1
ATOM 1363 N N . GLY A 1 170 ? 1.531 9.790 -12.817 1.00 97.00 170 GLY A N 1
ATOM 1364 C CA . GLY A 1 170 ? 1.217 10.889 -11.899 1.00 97.00 170 GLY A CA 1
ATOM 1365 C C . GLY A 1 170 ? -0.280 11.120 -11.659 1.00 97.00 170 GLY A C 1
ATOM 1366 O O . GLY A 1 170 ? -0.659 11.512 -10.562 1.00 97.00 170 GLY A O 1
ATOM 1367 N N . SER A 1 171 ? -1.141 10.876 -12.654 1.00 97.81 171 SER A N 1
ATOM 1368 C CA . SER A 1 171 ? -2.596 11.018 -12.478 1.00 97.81 171 SER A CA 1
ATOM 1369 C C . SER A 1 171 ? -3.164 9.972 -11.518 1.00 97.81 171 SER A C 1
ATOM 1371 O O . SER A 1 171 ? -3.882 10.341 -10.594 1.00 97.81 171 SER A O 1
ATOM 1373 N N . GLU A 1 172 ? -2.774 8.705 -11.681 1.00 98.00 172 GLU A N 1
ATOM 1374 C CA . GLU A 1 172 ? -3.173 7.608 -10.788 1.00 98.00 172 GLU A CA 1
ATOM 1375 C C . GLU A 1 172 ? -2.614 7.812 -9.377 1.00 98.00 172 GLU A C 1
ATOM 1377 O O . GLU A 1 172 ? -3.320 7.642 -8.388 1.00 98.00 172 GLU A O 1
ATOM 1382 N N . SER A 1 173 ? -1.362 8.266 -9.271 1.00 98.12 173 SER A N 1
ATOM 1383 C CA . SER A 1 173 ? -0.760 8.615 -7.982 1.00 98.12 173 SER A CA 1
ATOM 1384 C C . SER A 1 173 ? -1.571 9.675 -7.229 1.00 98.12 173 SER A C 1
ATOM 1386 O O . SER A 1 173 ? -1.921 9.460 -6.067 1.00 98.12 173 SER A O 1
ATOM 1388 N N . ARG A 1 174 ? -1.935 10.783 -7.890 1.00 98.19 174 ARG A N 1
ATOM 1389 C CA . ARG A 1 174 ? -2.781 11.823 -7.279 1.00 98.19 174 ARG A CA 1
ATOM 1390 C C . ARG A 1 174 ? -4.165 11.300 -6.909 1.00 98.19 174 ARG A C 1
ATOM 1392 O O . ARG A 1 174 ? -4.687 11.669 -5.866 1.00 98.19 174 ARG A O 1
ATOM 1399 N N . TYR A 1 175 ? -4.742 10.425 -7.732 1.00 98.25 175 TYR A N 1
ATOM 1400 C CA . TYR A 1 175 ? -6.029 9.798 -7.437 1.00 98.25 175 TYR A CA 1
ATOM 1401 C C . TYR A 1 175 ? -5.983 8.982 -6.135 1.00 98.25 175 TYR A C 1
ATOM 1403 O O . TYR A 1 175 ? -6.812 9.191 -5.250 1.00 98.25 175 TYR A O 1
ATOM 1411 N N . TYR A 1 176 ? -4.990 8.103 -5.967 1.00 98.56 176 TYR A N 1
ATOM 1412 C CA . TYR A 1 176 ? -4.857 7.316 -4.737 1.00 98.56 176 TYR A CA 1
ATOM 1413 C C . TYR A 1 176 ? -4.490 8.170 -3.514 1.00 98.56 176 TYR A C 1
ATOM 1415 O O . TYR A 1 176 ? -5.010 7.917 -2.427 1.00 98.56 176 TYR A O 1
ATOM 1423 N N . ALA A 1 177 ? -3.640 9.193 -3.677 1.00 98.44 177 ALA A N 1
ATOM 1424 C CA . ALA A 1 177 ? -3.303 10.123 -2.595 1.00 98.44 177 ALA A CA 1
ATOM 1425 C C . ALA A 1 177 ? -4.545 10.875 -2.093 1.00 98.44 177 ALA A C 1
ATOM 1427 O O . ALA A 1 177 ? -4.8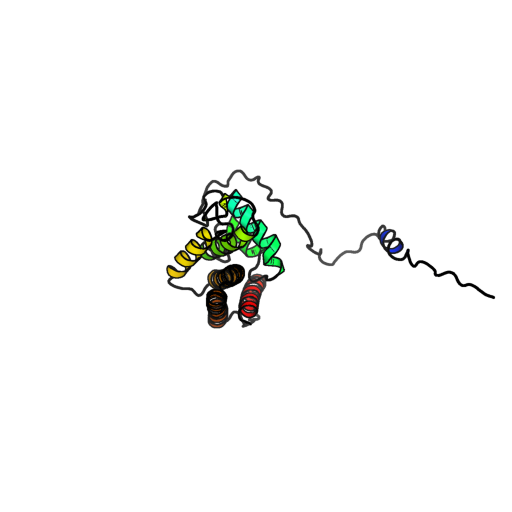21 10.851 -0.894 1.00 98.44 177 ALA A O 1
ATOM 1428 N N . GLY A 1 178 ? -5.342 11.430 -3.013 1.00 98.38 178 GLY A N 1
ATOM 1429 C CA . GLY A 1 178 ? -6.579 12.142 -2.693 1.00 98.38 178 GLY A CA 1
ATOM 1430 C C . GLY A 1 178 ? -7.586 11.271 -1.935 1.00 98.38 178 GLY A C 1
ATOM 1431 O O . GLY A 1 178 ? -8.147 11.698 -0.928 1.00 98.38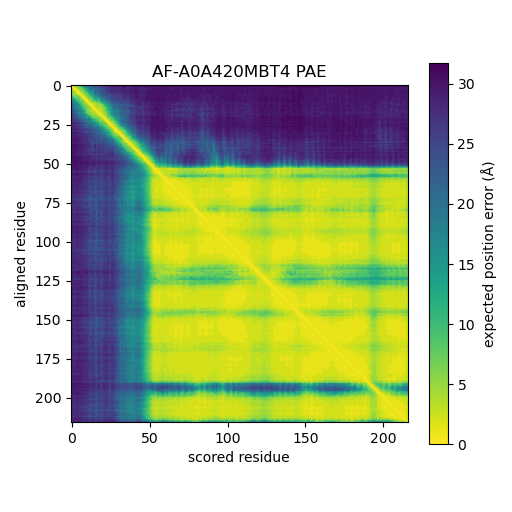 178 GLY A O 1
ATOM 1432 N N . GLN A 1 179 ? -7.766 10.013 -2.353 1.00 98.19 179 GLN A N 1
ATOM 1433 C CA . GLN A 1 179 ? -8.631 9.075 -1.627 1.00 98.19 179 GLN A CA 1
ATOM 1434 C C . GLN A 1 179 ? -8.091 8.730 -0.232 1.00 98.19 179 GLN A C 1
ATOM 1436 O O . GLN A 1 179 ? -8.860 8.663 0.726 1.00 98.19 179 GLN A O 1
ATOM 1441 N N . SER A 1 180 ? -6.773 8.538 -0.103 1.00 98.50 180 SER A N 1
ATOM 1442 C CA . SER A 1 180 ? -6.119 8.252 1.180 1.00 98.50 180 SER A CA 1
ATOM 1443 C C . SER A 1 180 ? -6.374 9.374 2.191 1.00 98.50 180 SER A C 1
ATOM 1445 O O . SER A 1 180 ? -6.856 9.117 3.298 1.00 98.50 180 SER A O 1
ATOM 1447 N N . ILE A 1 181 ? -6.117 10.630 1.807 1.00 98.19 181 ILE A N 1
ATOM 1448 C CA . ILE A 1 181 ? -6.311 11.772 2.705 1.00 98.19 181 ILE A CA 1
ATOM 1449 C C . ILE A 1 181 ? -7.793 12.039 2.991 1.00 98.19 181 ILE A C 1
ATOM 1451 O O . ILE A 1 181 ? -8.143 12.343 4.133 1.00 98.19 181 ILE A O 1
ATOM 1455 N N . GLN A 1 182 ? -8.678 11.862 2.005 1.00 98.00 182 GLN A N 1
ATOM 1456 C CA . GLN A 1 182 ? -10.117 12.027 2.199 1.00 98.00 182 GLN A CA 1
ATOM 1457 C C . GLN A 1 182 ? -10.650 11.059 3.264 1.00 98.00 182 GLN A C 1
ATOM 1459 O O . GLN A 1 182 ? -11.257 11.506 4.240 1.00 98.00 182 GLN A O 1
ATOM 1464 N N . LEU A 1 183 ? -10.342 9.763 3.151 1.00 97.88 183 LEU A N 1
ATOM 1465 C CA . LEU A 1 183 ? -10.737 8.766 4.151 1.00 97.88 183 LEU A CA 1
ATOM 1466 C C . LEU A 1 183 ? -10.132 9.069 5.531 1.00 97.88 183 LEU A C 1
ATOM 1468 O O . LEU A 1 183 ? -10.800 8.924 6.556 1.00 97.88 183 LEU A O 1
ATOM 1472 N N . ALA A 1 184 ? -8.884 9.548 5.585 1.00 97.44 184 ALA A N 1
ATOM 1473 C CA . ALA A 1 184 ? -8.249 9.937 6.844 1.00 97.44 184 ALA A CA 1
ATOM 1474 C C . ALA A 1 184 ? -8.979 11.104 7.541 1.00 97.44 184 ALA A C 1
ATOM 1476 O O . ALA A 1 184 ? -9.069 11.138 8.777 1.00 97.44 184 ALA A O 1
ATOM 1477 N N . PHE A 1 185 ? -9.531 12.047 6.771 1.00 97.00 185 PHE A N 1
ATOM 1478 C CA . PHE A 1 185 ? -10.391 13.109 7.292 1.00 97.00 185 PHE A CA 1
ATOM 1479 C C . PHE A 1 185 ? -11.760 12.591 7.734 1.00 97.00 185 PHE A C 1
ATOM 1481 O O . PHE A 1 185 ? -12.190 12.936 8.837 1.00 97.00 185 PHE A O 1
ATOM 1488 N N . GLU A 1 186 ? -12.410 11.755 6.922 1.00 96.81 186 GLU A N 1
ATOM 1489 C CA . GLU A 1 186 ? -13.721 11.156 7.213 1.00 96.81 186 GLU A CA 1
ATOM 1490 C C . GLU A 1 186 ? -13.690 10.322 8.503 1.00 96.81 186 GLU A C 1
ATOM 1492 O O . GLU A 1 186 ? -14.567 10.455 9.357 1.00 96.81 186 GLU A O 1
ATOM 1497 N N . MET A 1 187 ? -12.611 9.564 8.724 1.00 95.88 187 MET A N 1
ATOM 1498 C CA . MET A 1 187 ? -12.368 8.807 9.959 1.00 95.88 187 MET A CA 1
ATOM 1499 C C . MET A 1 187 ? -11.905 9.670 11.148 1.00 95.88 187 MET A C 1
ATOM 1501 O O . MET A 1 187 ? -11.669 9.159 12.246 1.00 95.88 187 MET A O 1
ATOM 1505 N N . GLY A 1 188 ? -11.725 10.979 10.958 1.00 94.81 188 GLY A N 1
ATOM 1506 C CA . GLY A 1 188 ? -11.322 11.891 12.025 1.00 94.81 188 GLY A CA 1
ATOM 1507 C C . GLY A 1 188 ? -9.915 11.633 12.574 1.00 94.81 188 GLY A C 1
ATOM 1508 O O . GLY A 1 188 ? -9.671 11.913 13.746 1.00 94.81 188 GLY A O 1
ATOM 1509 N N . LEU A 1 189 ? -8.983 11.097 11.773 1.00 93.81 189 LEU A N 1
ATOM 1510 C CA . LEU A 1 189 ? -7.623 10.771 12.240 1.00 93.81 189 LEU A CA 1
ATOM 1511 C C . LEU A 1 189 ? -6.788 12.009 12.607 1.00 93.81 189 LEU A C 1
ATOM 1513 O O . LEU A 1 189 ? -5.835 11.903 13.370 1.00 93.81 189 LEU A O 1
ATOM 1517 N N . HIS A 1 190 ? -7.184 13.183 12.113 1.00 90.69 190 HIS A N 1
ATOM 1518 C CA . HIS A 1 190 ? -6.606 14.484 12.456 1.00 90.69 190 HIS A CA 1
ATOM 1519 C C . HIS A 1 190 ? -6.931 14.953 13.884 1.00 90.69 190 HIS A C 1
ATOM 1521 O O . HIS A 1 190 ? -6.378 15.951 14.342 1.00 90.69 190 HIS A O 1
ATOM 1527 N N . ARG A 1 191 ? -7.869 14.296 14.578 1.00 88.12 191 ARG A N 1
ATOM 1528 C CA . ARG A 1 191 ? -8.325 14.703 15.912 1.00 88.12 191 ARG A CA 1
ATOM 1529 C C . ARG A 1 191 ? -7.539 13.954 16.981 1.00 88.12 191 ARG A C 1
ATOM 1531 O O . ARG A 1 191 ? -7.563 12.726 17.025 1.00 88.12 191 ARG A O 1
ATOM 1538 N N . THR A 1 192 ? -6.895 14.691 17.877 1.00 75.06 192 THR A N 1
ATOM 1539 C CA . THR A 1 192 ? -6.284 14.145 19.093 1.00 75.06 192 THR A CA 1
ATOM 1540 C C . THR A 1 192 ? -7.333 14.119 20.203 1.00 75.06 192 THR A C 1
ATOM 1542 O O . THR A 1 192 ? -7.835 15.171 20.596 1.00 75.06 192 THR A O 1
ATOM 1545 N N . HIS A 1 193 ? -7.694 12.932 20.692 1.00 68.50 193 HIS A N 1
ATOM 1546 C CA . HIS A 1 193 ? -8.527 12.780 21.887 1.00 68.50 193 HIS A CA 1
ATOM 1547 C C . HIS A 1 193 ? -7.638 12.385 23.071 1.00 68.50 193 HIS A C 1
ATOM 1549 O O . HIS A 1 193 ? -6.888 11.417 22.964 1.00 68.50 193 HIS A O 1
ATOM 1555 N N . ASP A 1 194 ? -7.750 13.108 24.188 1.00 62.16 194 ASP A N 1
ATOM 1556 C CA . ASP A 1 194 ? -6.918 12.905 25.390 1.00 62.16 194 ASP A CA 1
ATOM 1557 C C . ASP A 1 194 ? -7.202 11.587 26.139 1.00 62.16 194 ASP A C 1
ATOM 1559 O O . ASP A 1 194 ? -6.420 11.182 26.993 1.00 62.16 194 ASP A O 1
ATOM 1563 N N . GLU A 1 195 ? -8.291 10.882 25.816 1.00 62.38 195 GLU A N 1
ATOM 1564 C CA . GLU A 1 195 ? -8.764 9.706 26.571 1.00 62.38 195 GLU A CA 1
ATOM 1565 C C . GLU A 1 195 ? -8.463 8.348 25.891 1.00 62.38 195 GLU A C 1
ATOM 1567 O O . GLU A 1 195 ? -9.017 7.321 26.279 1.00 62.38 195 GLU A O 1
ATOM 1572 N N . GLY A 1 196 ? -7.605 8.320 24.862 1.00 67.00 196 GLY A N 1
ATOM 1573 C CA . GLY A 1 196 ? -7.303 7.116 24.071 1.00 67.00 196 GLY A CA 1
ATOM 1574 C C . GLY A 1 196 ? -6.025 6.361 24.465 1.00 67.00 196 GLY A C 1
ATOM 1575 O O . GLY A 1 196 ? -5.123 6.906 25.102 1.00 67.00 196 GLY A O 1
ATOM 1576 N N . ASP A 1 197 ? -5.932 5.103 24.016 1.00 79.12 197 ASP A N 1
ATOM 1577 C CA . ASP A 1 197 ? -4.689 4.321 24.017 1.00 79.12 197 ASP A CA 1
ATOM 1578 C C . ASP A 1 197 ? -3.604 5.072 23.223 1.00 79.12 197 ASP A C 1
ATOM 1580 O O . ASP A 1 197 ? -3.768 5.359 22.032 1.00 79.12 197 ASP A O 1
ATOM 1584 N N . GLN A 1 198 ? -2.505 5.414 23.897 1.00 78.94 198 GLN A N 1
ATOM 1585 C CA . GLN A 1 198 ? -1.403 6.180 23.312 1.00 78.94 198 GLN A CA 1
ATOM 1586 C C . GLN A 1 198 ? -0.747 5.433 22.143 1.00 78.94 198 GLN A C 1
ATOM 1588 O O . GLN A 1 198 ? -0.317 6.067 21.175 1.00 78.94 198 GLN A O 1
ATOM 1593 N N . ASP A 1 199 ? -0.734 4.098 22.186 1.00 80.44 199 ASP A N 1
ATOM 1594 C CA . ASP A 1 199 ? -0.172 3.276 21.115 1.00 80.44 199 ASP A CA 1
ATOM 1595 C C . ASP A 1 199 ? -1.048 3.346 19.855 1.00 80.44 199 ASP A C 1
ATOM 1597 O O . ASP A 1 199 ? -0.545 3.484 18.737 1.00 80.44 199 ASP A O 1
ATOM 1601 N N . GLU A 1 200 ? -2.374 3.338 20.016 1.00 86.62 200 GLU A N 1
ATOM 1602 C CA . GLU A 1 200 ? -3.314 3.513 18.905 1.00 86.62 200 GLU A CA 1
ATOM 1603 C C . GLU A 1 200 ? -3.243 4.928 18.317 1.00 86.62 200 GLU A C 1
ATOM 1605 O O . GLU A 1 200 ? -3.265 5.100 17.092 1.00 86.62 200 GLU A O 1
ATOM 1610 N N . LEU A 1 201 ? -3.107 5.945 19.174 1.00 89.75 201 LEU A N 1
ATOM 1611 C CA . LEU A 1 201 ? -2.956 7.333 18.744 1.00 89.75 201 LEU A CA 1
ATOM 1612 C C . LEU A 1 201 ? -1.740 7.501 17.823 1.00 89.75 201 LEU A C 1
ATOM 1614 O O . LEU A 1 201 ? -1.850 8.144 16.778 1.00 89.75 201 LEU A O 1
ATOM 1618 N N . ALA A 1 202 ? -0.609 6.873 18.155 1.00 89.38 202 ALA A N 1
ATOM 1619 C CA . ALA A 1 202 ? 0.593 6.920 17.327 1.00 89.38 202 ALA A CA 1
ATOM 1620 C C . ALA A 1 202 ? 0.355 6.350 15.916 1.00 89.38 202 ALA A C 1
ATOM 1622 O O . ALA A 1 202 ? 0.772 6.959 14.928 1.00 89.38 202 ALA A O 1
ATOM 1623 N N . VAL A 1 203 ? -0.358 5.222 15.791 1.00 93.62 203 VAL A N 1
ATOM 1624 C CA . VAL A 1 203 ? -0.683 4.634 14.477 1.00 93.62 203 VAL A CA 1
ATOM 1625 C C . VAL A 1 203 ? -1.607 5.549 13.674 1.00 93.62 203 VAL A C 1
ATOM 1627 O O . VAL A 1 203 ? -1.387 5.753 12.477 1.00 93.62 203 VAL A O 1
ATOM 1630 N N . ARG A 1 204 ? -2.626 6.126 14.320 1.00 94.50 204 ARG A N 1
ATOM 1631 C CA . ARG A 1 204 ? -3.579 7.041 13.674 1.00 94.50 204 ARG A CA 1
ATOM 1632 C C . ARG A 1 204 ? -2.889 8.300 13.159 1.00 94.50 204 ARG A C 1
ATOM 1634 O O . ARG A 1 204 ? -3.108 8.676 12.010 1.00 94.50 204 ARG A O 1
ATOM 1641 N N . LEU A 1 205 ? -2.019 8.902 13.969 1.00 93.25 205 LEU A N 1
ATOM 1642 C CA . LEU A 1 205 ? -1.257 10.090 13.586 1.00 93.25 205 LEU A CA 1
ATOM 1643 C C . LEU A 1 205 ? -0.268 9.791 12.456 1.00 93.25 205 LEU A C 1
ATOM 1645 O O . LEU A 1 205 ? -0.217 10.556 11.497 1.00 93.25 205 LEU A O 1
ATOM 1649 N N . ALA A 1 206 ? 0.469 8.677 12.523 1.00 94.62 206 ALA A N 1
ATOM 1650 C CA . ALA A 1 206 ? 1.360 8.262 11.436 1.00 94.62 206 ALA A CA 1
ATOM 1651 C C . ALA A 1 206 ? 0.590 8.077 10.117 1.00 94.62 206 ALA A C 1
ATOM 1653 O O . ALA A 1 206 ? 1.024 8.547 9.067 1.00 94.62 206 ALA A O 1
ATOM 1654 N N . THR A 1 207 ? -0.594 7.463 10.191 1.00 97.00 207 THR A N 1
ATOM 1655 C CA . THR A 1 207 ? -1.479 7.265 9.036 1.00 97.00 207 THR A CA 1
ATOM 1656 C C . THR A 1 207 ? -1.962 8.593 8.459 1.00 97.00 207 THR A C 1
ATOM 1658 O O . THR A 1 207 ? -1.845 8.818 7.257 1.00 97.00 207 THR A O 1
ATOM 1661 N N . PHE A 1 208 ? -2.458 9.496 9.309 1.00 96.81 208 PHE A N 1
ATOM 1662 C CA . PHE A 1 208 ? -2.952 10.803 8.881 1.00 96.81 208 PHE A CA 1
ATOM 1663 C C . PHE A 1 208 ? -1.854 11.656 8.243 1.00 96.81 208 PHE A C 1
ATOM 1665 O O . PHE A 1 208 ? -2.022 12.138 7.125 1.00 96.81 208 PHE A O 1
ATOM 1672 N N . TRP A 1 209 ? -0.720 11.825 8.927 1.00 95.94 209 TRP A N 1
ATOM 1673 C CA . TRP A 1 209 ? 0.373 12.649 8.417 1.00 95.94 209 TRP A CA 1
ATOM 1674 C C . TRP A 1 209 ? 1.017 12.038 7.174 1.00 95.94 209 TRP A C 1
ATOM 1676 O O . TRP A 1 209 ? 1.364 12.777 6.258 1.00 95.94 209 TRP A O 1
ATOM 1686 N N . GLY A 1 210 ? 1.099 10.706 7.096 1.00 96.31 210 GLY A N 1
ATOM 1687 C CA . GLY A 1 210 ? 1.535 10.008 5.891 1.00 96.31 210 GLY A CA 1
ATOM 1688 C C . GLY A 1 210 ? 0.628 10.280 4.689 1.00 96.31 210 GLY A C 1
ATOM 1689 O O . GLY A 1 210 ? 1.127 10.621 3.620 1.00 96.31 210 GLY A O 1
ATOM 1690 N N . ALA A 1 211 ? -0.693 10.185 4.869 1.00 97.19 211 ALA A N 1
ATOM 1691 C CA . ALA A 1 211 ? -1.664 10.508 3.824 1.00 97.19 211 ALA A CA 1
ATOM 1692 C C . ALA A 1 211 ? -1.597 11.991 3.421 1.00 97.19 211 ALA A C 1
ATOM 1694 O O . ALA A 1 211 ? -1.570 12.311 2.237 1.00 97.19 211 ALA A O 1
ATOM 1695 N N . PHE A 1 212 ? -1.490 12.894 4.400 1.00 96.44 212 PHE A N 1
ATOM 1696 C CA . PHE A 1 212 ? -1.396 14.334 4.160 1.00 96.44 212 PHE A CA 1
ATOM 1697 C C . PHE A 1 212 ? -0.136 14.713 3.374 1.00 96.44 212 PHE A C 1
ATOM 1699 O O . PHE A 1 212 ? -0.201 15.561 2.493 1.00 96.44 212 PHE A O 1
ATOM 1706 N N . SER A 1 213 ? 1.010 14.086 3.662 1.00 95.94 213 SER A N 1
ATOM 1707 C CA . SER A 1 213 ? 2.258 14.337 2.931 1.00 95.94 213 SER A CA 1
ATOM 1708 C C . SER A 1 213 ? 2.220 13.888 1.467 1.00 95.94 213 SER A C 1
ATOM 1710 O O . SER A 1 213 ? 2.984 14.425 0.672 1.00 95.94 213 SER A O 1
ATOM 1712 N N . LEU A 1 214 ? 1.371 12.921 1.106 1.00 93.81 214 LEU A N 1
ATOM 1713 C CA . LEU A 1 214 ? 1.257 12.409 -0.267 1.00 93.81 214 LEU A CA 1
ATOM 1714 C C . LEU A 1 214 ? 0.359 13.256 -1.174 1.00 93.81 214 LEU A C 1
ATOM 1716 O O . LEU A 1 214 ? 0.460 13.135 -2.391 1.00 93.81 214 LEU A O 1
ATOM 1720 N N . ASP A 1 215 ? -0.529 14.060 -0.594 1.00 92.19 215 ASP A N 1
ATOM 1721 C CA . ASP A 1 215 ? -1.512 14.864 -1.331 1.00 92.19 215 ASP A CA 1
ATOM 1722 C C . ASP A 1 215 ? -0.982 16.250 -1.760 1.00 92.19 215 ASP A C 1
ATOM 1724 O O . ASP A 1 215 ? -1.597 16.914 -2.592 1.00 92.19 215 ASP A O 1
ATOM 1728 N N . GLN A 1 216 ? 0.156 16.686 -1.203 1.00 76.62 216 GLN A N 1
ATOM 1729 C CA . GLN A 1 216 ? 0.752 18.014 -1.440 1.00 76.62 216 GLN A CA 1
ATOM 1730 C C . GLN A 1 216 ? 1.415 18.180 -2.815 1.00 76.62 216 GLN A C 1
ATOM 1732 O O . GLN A 1 216 ? 1.984 17.201 -3.350 1.00 76.62 216 GLN A O 1
#